Protein AF-A0A1G4SDW9-F1 (afdb_monomer_lite)

Structure (mmCIF, N/CA/C/O backbone):
data_AF-A0A1G4SDW9-F1
#
_entry.id   AF-A0A1G4SDW9-F1
#
loop_
_atom_site.group_PDB
_atom_site.id
_atom_site.type_symbol
_atom_site.label_atom_id
_atom_site.label_alt_id
_atom_site.label_comp_id
_atom_site.label_asym_id
_atom_site.label_entity_id
_atom_site.label_seq_id
_atom_site.pdbx_PDB_ins_code
_atom_site.Cartn_x
_atom_site.Cartn_y
_atom_site.Cartn_z
_atom_site.occupancy
_atom_site.B_iso_or_equiv
_atom_site.auth_seq_id
_atom_site.auth_comp_id
_atom_site.auth_asym_id
_atom_site.auth_atom_id
_atom_site.pdbx_PDB_model_num
ATOM 1 N N . MET A 1 1 ? 7.685 82.914 19.867 1.00 36.34 1 MET A N 1
ATOM 2 C CA . MET A 1 1 ? 8.540 81.747 20.181 1.00 36.34 1 MET A CA 1
ATOM 3 C C . MET A 1 1 ? 8.057 80.614 19.288 1.00 36.34 1 MET A C 1
ATOM 5 O O . MET A 1 1 ? 6.892 80.289 19.392 1.00 36.34 1 MET A O 1
ATOM 9 N N . GLY A 1 2 ? 8.759 80.032 18.330 1.00 37.53 2 GLY A N 1
ATOM 10 C CA . GLY A 1 2 ? 10.119 80.134 17.828 1.00 37.53 2 GLY A CA 1
ATOM 11 C C . GLY A 1 2 ? 10.381 78.818 17.074 1.00 37.53 2 GLY A C 1
ATOM 12 O O . GLY A 1 2 ? 10.067 77.776 17.633 1.00 37.53 2 GLY A O 1
ATOM 13 N N . TRP A 1 3 ? 10.978 78.906 15.874 1.00 31.97 3 TRP A N 1
ATOM 14 C CA . TRP A 1 3 ? 11.701 77.831 15.157 1.00 31.97 3 TRP A CA 1
ATOM 15 C C . TRP A 1 3 ? 10.857 76.663 14.589 1.00 31.97 3 TRP A C 1
ATOM 17 O O . TRP A 1 3 ? 9.922 76.206 15.218 1.00 31.97 3 TRP A O 1
ATOM 27 N N . ASN A 1 4 ? 11.132 76.045 13.437 1.00 36.03 4 ASN A N 1
ATOM 28 C CA . ASN A 1 4 ? 11.920 76.344 12.240 1.00 36.03 4 ASN A CA 1
ATOM 29 C C . ASN A 1 4 ? 11.545 75.274 11.175 1.00 36.03 4 ASN A C 1
ATOM 31 O O . ASN A 1 4 ? 10.898 74.277 11.479 1.00 36.03 4 ASN A O 1
ATOM 35 N N . ARG A 1 5 ? 11.984 75.526 9.940 1.00 38.47 5 ARG A N 1
ATOM 36 C CA . ARG A 1 5 ? 11.923 74.760 8.673 1.00 38.47 5 ARG A CA 1
ATOM 37 C C . ARG A 1 5 ? 12.202 73.244 8.818 1.00 38.47 5 ARG A C 1
ATOM 39 O O . ARG A 1 5 ? 12.926 72.842 9.720 1.00 38.47 5 ARG A O 1
ATOM 46 N N . SER A 1 6 ? 11.750 72.353 7.924 1.00 43.22 6 SER A N 1
ATOM 47 C CA . SER A 1 6 ? 12.400 72.004 6.629 1.00 43.22 6 SER A CA 1
ATOM 48 C C . SER A 1 6 ? 11.577 70.886 5.950 1.00 43.22 6 SER A C 1
ATOM 50 O O . SER A 1 6 ? 11.116 69.995 6.649 1.00 43.22 6 SER A O 1
ATOM 52 N N . GLY A 1 7 ? 11.227 70.964 4.656 1.00 37.19 7 GLY A N 1
ATOM 53 C CA . GLY A 1 7 ? 11.950 70.292 3.554 1.00 37.19 7 GLY A CA 1
ATOM 54 C C . GLY A 1 7 ? 11.682 68.775 3.554 1.00 37.19 7 GLY A C 1
ATOM 55 O O . GLY A 1 7 ? 12.111 68.098 4.471 1.00 37.19 7 GLY A O 1
ATOM 56 N N . ILE A 1 8 ? 10.964 68.161 2.607 1.00 40.53 8 ILE A N 1
ATOM 57 C CA . ILE A 1 8 ? 11.400 67.843 1.235 1.00 40.53 8 ILE A CA 1
ATOM 58 C C . ILE A 1 8 ? 10.163 67.362 0.429 1.00 40.53 8 ILE A C 1
ATOM 60 O O . ILE A 1 8 ? 9.422 66.490 0.872 1.00 40.53 8 ILE A O 1
ATOM 64 N N . ARG A 1 9 ? 9.959 67.904 -0.777 1.00 41.62 9 ARG A N 1
ATOM 65 C CA . ARG A 1 9 ? 9.376 67.203 -1.951 1.00 41.62 9 ARG A CA 1
ATOM 66 C C . ARG A 1 9 ? 10.582 66.846 -2.852 1.00 41.62 9 ARG A C 1
ATOM 68 O O . ARG A 1 9 ? 11.530 67.631 -2.767 1.00 41.62 9 ARG A O 1
ATOM 75 N N . PRO A 1 10 ? 10.606 65.815 -3.740 1.00 43.59 10 PRO A N 1
ATOM 76 C CA . PRO A 1 10 ? 9.531 65.521 -4.702 1.00 43.59 10 PRO A CA 1
ATOM 77 C C . PRO A 1 10 ? 9.464 64.076 -5.293 1.00 43.59 10 PRO A C 1
ATOM 79 O O . PRO A 1 10 ? 10.210 63.173 -4.933 1.00 43.59 10 PRO A O 1
ATOM 82 N N . THR A 1 11 ? 8.585 63.938 -6.298 1.00 39.12 11 THR A N 1
ATOM 83 C CA . THR A 1 11 ? 8.627 63.027 -7.468 1.00 39.12 11 THR A CA 1
ATOM 84 C C . THR A 1 11 ? 8.416 61.523 -7.276 1.00 39.12 11 THR A C 1
ATOM 86 O O . THR A 1 11 ? 9.329 60.779 -6.945 1.00 39.12 11 THR A O 1
ATOM 89 N N . CYS A 1 12 ? 7.244 61.047 -7.704 1.00 33.44 12 CYS A N 1
ATOM 90 C CA . CYS A 1 12 ? 7.133 59.763 -8.395 1.00 33.44 12 CYS A CA 1
ATOM 91 C C . CYS A 1 12 ? 6.654 60.048 -9.820 1.00 33.44 12 CYS A C 1
ATOM 93 O O . CYS A 1 12 ? 5.586 60.625 -10.028 1.00 33.44 12 CYS A O 1
ATOM 95 N N . LEU A 1 13 ? 7.524 59.719 -10.773 1.00 39.47 13 LEU A N 1
ATOM 96 C CA . LEU A 1 13 ? 7.279 59.790 -12.202 1.00 39.47 13 LEU A CA 1
ATOM 97 C C . LEU A 1 13 ? 6.0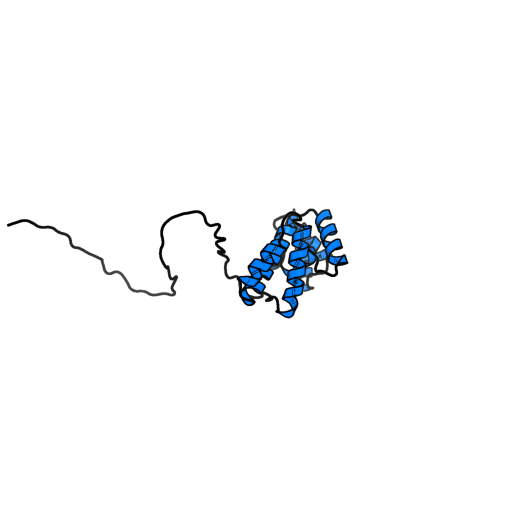76 58.929 -12.597 1.00 39.47 13 LEU A C 1
ATOM 99 O O . LEU A 1 13 ? 5.906 57.807 -12.121 1.00 39.47 13 LEU A O 1
ATOM 103 N N . ALA A 1 14 ? 5.309 59.443 -13.552 1.00 39.25 14 ALA A N 1
ATOM 104 C CA . ALA A 1 14 ? 4.452 58.641 -14.402 1.00 39.25 14 ALA A CA 1
ATOM 105 C C . ALA A 1 14 ? 5.316 57.754 -15.313 1.00 39.25 14 ALA A C 1
ATOM 107 O O . ALA A 1 14 ? 6.191 58.262 -16.011 1.00 39.25 14 ALA A O 1
ATOM 108 N N . ALA A 1 15 ? 5.028 56.453 -15.357 1.00 36.19 15 ALA A N 1
ATOM 109 C CA . ALA A 1 15 ? 5.389 55.614 -16.492 1.00 36.19 15 ALA A CA 1
ATOM 110 C C . ALA A 1 15 ? 4.396 54.454 -16.661 1.00 36.19 15 ALA A C 1
ATOM 112 O O . ALA A 1 15 ? 4.309 53.545 -15.842 1.00 36.19 15 ALA A O 1
ATOM 113 N N . SER A 1 16 ? 3.678 54.545 -17.781 1.00 39.44 16 SER A N 1
ATOM 114 C CA . SER A 1 16 ? 3.197 53.465 -18.650 1.00 39.44 16 SER A CA 1
ATOM 115 C C . SER A 1 16 ? 2.283 52.371 -18.087 1.00 39.44 16 SER A C 1
ATOM 117 O O . SER A 1 16 ? 2.687 51.393 -17.468 1.00 39.44 16 SER A O 1
ATOM 119 N N . VAL A 1 17 ? 1.031 52.513 -18.512 1.00 39.25 17 VAL A N 1
ATOM 120 C CA . VAL A 1 17 ? 0.009 51.490 -18.716 1.00 39.25 17 VAL A CA 1
ATOM 121 C C . VAL A 1 17 ? 0.511 50.390 -19.661 1.00 39.25 17 VAL A C 1
ATOM 123 O O . VAL A 1 17 ? 0.849 50.671 -20.807 1.00 39.25 17 VAL A O 1
ATOM 126 N N . THR A 1 18 ? 0.456 49.127 -19.233 1.00 41.88 18 THR A N 1
ATOM 127 C CA . THR A 1 18 ? -0.228 48.055 -19.988 1.00 41.88 18 THR A CA 1
ATOM 128 C C . THR A 1 18 ? -0.478 46.827 -19.097 1.00 41.88 18 THR A C 1
ATOM 130 O O . THR A 1 18 ? 0.319 46.540 -18.204 1.00 41.88 18 THR A O 1
ATOM 133 N N . PRO A 1 19 ? -1.613 46.125 -19.276 1.00 53.25 19 PRO A N 1
ATOM 134 C CA . PRO A 1 19 ? -2.113 45.133 -18.332 1.00 53.25 19 PRO A CA 1
ATOM 135 C C . PRO A 1 19 ? -1.739 43.715 -18.771 1.00 53.25 19 PRO A C 1
ATOM 137 O O . PRO A 1 19 ? -1.695 43.457 -19.966 1.00 53.25 19 PRO A O 1
ATOM 140 N N . LEU A 1 20 ? -1.580 42.776 -17.831 1.00 35.00 20 LEU A N 1
ATOM 141 C CA . LEU A 1 20 ? -1.977 41.369 -18.005 1.00 35.00 20 LEU A CA 1
ATOM 142 C C . LEU A 1 20 ? -1.847 40.582 -16.685 1.00 35.00 20 LEU A C 1
ATOM 144 O O . LEU A 1 20 ? -0.776 40.181 -16.259 1.00 35.00 20 LEU A O 1
ATOM 148 N N . ARG A 1 21 ? -3.026 40.313 -16.112 1.00 34.44 21 ARG A N 1
ATOM 149 C CA . ARG A 1 21 ? -3.456 39.063 -15.457 1.00 34.44 21 ARG A CA 1
ATOM 150 C C . ARG A 1 21 ? -2.774 38.567 -14.161 1.00 34.44 21 ARG A C 1
ATOM 152 O O . ARG A 1 21 ? -1.734 37.931 -14.167 1.00 34.44 21 ARG A O 1
ATOM 159 N N . ARG A 1 22 ? -3.633 38.606 -13.128 1.00 39.50 22 ARG A N 1
ATOM 160 C CA . ARG A 1 22 ? -3.925 37.574 -12.103 1.00 39.50 22 ARG A CA 1
ATOM 161 C C . ARG A 1 22 ? -2.931 37.407 -10.945 1.00 39.50 22 ARG A C 1
ATOM 163 O O . ARG A 1 22 ? -2.132 36.488 -10.898 1.00 39.50 22 ARG A O 1
ATOM 170 N N . HIS A 1 23 ? -3.144 38.285 -9.965 1.00 35.34 23 HIS A N 1
ATOM 171 C CA . HIS A 1 23 ? -3.347 37.990 -8.538 1.00 35.34 23 HIS A CA 1
ATOM 172 C C . HIS A 1 23 ? -2.601 36.766 -7.977 1.00 35.34 23 HIS A C 1
ATOM 174 O O . HIS A 1 23 ? -3.156 35.672 -7.895 1.00 35.34 23 HIS A O 1
ATOM 180 N N . CYS A 1 24 ? -1.391 37.002 -7.475 1.00 30.92 24 CYS A N 1
ATOM 181 C CA . CYS A 1 24 ? -0.876 36.274 -6.322 1.00 30.92 24 CYS A CA 1
ATOM 182 C C . CYS A 1 24 ? -1.124 37.186 -5.114 1.00 30.92 24 CYS A C 1
ATOM 184 O O . CYS A 1 24 ? -0.477 38.222 -4.978 1.00 30.92 24 CYS A O 1
ATOM 186 N N . VAL A 1 25 ? -2.156 36.880 -4.325 1.00 42.56 25 VAL A N 1
ATOM 187 C CA . VAL A 1 25 ? -2.470 37.634 -3.107 1.00 42.56 25 VAL A CA 1
ATOM 188 C C . VAL A 1 25 ? -1.516 37.178 -2.015 1.00 42.56 25 VAL A C 1
ATOM 190 O O . VAL A 1 25 ? -1.589 36.055 -1.523 1.00 42.56 25 VAL A O 1
ATOM 193 N N . THR A 1 26 ? -0.618 38.084 -1.665 1.00 44.25 26 THR A N 1
ATOM 194 C CA . THR A 1 26 ? 0.170 38.093 -0.441 1.00 44.25 26 THR A CA 1
ATOM 195 C C . THR A 1 26 ? -0.732 38.533 0.722 1.00 44.25 26 THR A C 1
ATOM 197 O O . THR A 1 26 ? -1.314 39.613 0.669 1.00 44.25 26 THR A O 1
ATOM 200 N N . CYS A 1 27 ? -0.810 37.735 1.786 1.00 36.62 27 CYS A N 1
ATOM 201 C CA . CYS A 1 27 ? -1.134 38.182 3.148 1.00 36.62 27 CYS A CA 1
ATOM 202 C C . CYS A 1 27 ? 0.061 37.736 4.013 1.00 36.62 27 CYS A C 1
ATOM 204 O O . CYS A 1 27 ? 0.443 36.571 3.942 1.00 36.62 27 CYS A O 1
ATOM 206 N N . CYS A 1 28 ? 0.864 38.660 4.561 1.00 35.59 28 CYS A N 1
ATOM 207 C CA . CYS A 1 28 ? 0.720 39.288 5.894 1.00 35.59 28 CYS A CA 1
ATOM 208 C C . CYS A 1 28 ? 0.581 38.249 7.017 1.00 35.59 28 CYS A C 1
ATOM 210 O O . CYS A 1 28 ? -0.252 37.364 6.894 1.00 35.59 28 CYS A O 1
ATOM 212 N N . LEU A 1 29 ? 1.212 38.295 8.187 1.00 39.97 29 LEU A N 1
ATOM 213 C CA . LEU A 1 29 ? 2.209 39.097 8.920 1.00 39.97 29 LEU A CA 1
ATOM 214 C C . LEU A 1 29 ? 2.263 38.360 10.287 1.00 39.97 29 LEU A C 1
ATOM 216 O O . LEU A 1 29 ? 1.218 37.859 10.707 1.00 39.97 29 LEU A O 1
ATOM 220 N N . GLY A 1 30 ? 3.384 38.316 11.017 1.00 31.09 30 GLY A N 1
ATOM 221 C CA . GLY A 1 30 ? 3.313 37.944 12.444 1.00 31.09 30 GLY A CA 1
ATOM 222 C C . GLY A 1 30 ? 4.559 37.330 13.075 1.00 31.09 30 GLY A C 1
ATOM 223 O O . GLY A 1 30 ? 4.905 36.191 12.795 1.00 31.09 30 GLY A O 1
ATOM 224 N N . ASP A 1 31 ? 5.164 38.113 13.956 1.00 38.53 31 ASP A N 1
ATOM 225 C CA . ASP A 1 31 ? 6.353 37.911 14.786 1.00 38.53 31 ASP A CA 1
ATOM 226 C C . ASP A 1 31 ? 6.313 36.759 15.828 1.00 38.53 31 ASP A C 1
ATOM 228 O O . ASP A 1 31 ? 5.298 36.523 16.473 1.00 38.53 31 ASP A O 1
ATOM 232 N N . GLN A 1 32 ? 7.496 36.154 16.021 1.00 37.88 32 GLN A N 1
ATOM 233 C CA . GLN A 1 32 ? 8.190 35.718 17.259 1.00 37.88 32 GLN A CA 1
ATOM 234 C C . GLN A 1 32 ? 7.582 34.744 18.319 1.00 37.88 32 GLN A C 1
ATOM 236 O O . GLN A 1 32 ? 6.759 35.116 19.147 1.00 37.88 32 GLN A O 1
ATOM 241 N N . SER A 1 33 ? 8.274 33.584 18.425 1.00 35.72 33 SER A N 1
ATOM 242 C CA . SER A 1 33 ? 8.584 32.724 19.608 1.00 35.72 33 SER A CA 1
ATOM 243 C C . SER A 1 33 ? 7.536 31.739 20.188 1.00 35.72 33 SER A C 1
ATOM 245 O O . SER A 1 33 ? 6.341 31.986 20.110 1.00 35.72 33 SER A O 1
ATOM 247 N N . PRO A 1 34 ? 7.960 30.648 20.880 1.00 52.31 34 PRO A N 1
ATOM 248 C CA . PRO A 1 34 ? 8.892 29.609 20.423 1.00 52.31 34 PRO A CA 1
ATOM 249 C C . PRO A 1 34 ? 8.349 28.168 20.660 1.00 52.31 34 PRO A C 1
ATOM 251 O O . PRO A 1 34 ? 7.510 27.924 21.517 1.00 52.31 34 PRO A O 1
ATOM 254 N N . VAL A 1 35 ? 8.886 27.197 19.913 1.00 46.28 35 VAL A N 1
ATOM 255 C CA . VAL A 1 35 ? 8.726 25.733 20.085 1.00 46.28 35 VAL A CA 1
ATOM 256 C C . VAL A 1 35 ? 7.282 25.208 20.105 1.00 46.28 35 VAL A C 1
ATOM 258 O O . VAL A 1 35 ? 6.730 24.828 21.132 1.00 46.28 35 VAL A O 1
ATOM 261 N N . ASN A 1 36 ? 6.695 25.070 18.922 1.00 34.47 36 ASN A N 1
ATOM 262 C CA . ASN A 1 36 ? 5.631 24.100 18.713 1.00 34.47 36 ASN A CA 1
ATOM 263 C C . ASN A 1 36 ? 5.987 23.329 17.444 1.00 34.47 36 ASN A C 1
ATOM 265 O O . ASN A 1 36 ? 6.331 23.948 16.437 1.00 34.47 36 ASN A O 1
ATOM 269 N N . LEU A 1 37 ? 5.982 21.997 17.512 1.00 38.38 37 LEU A N 1
ATOM 270 C CA . LEU A 1 37 ? 6.193 21.099 16.374 1.00 38.38 37 LEU A CA 1
ATOM 271 C C . LEU A 1 37 ? 4.992 21.227 15.425 1.00 38.38 37 LEU A C 1
ATOM 273 O O . LEU A 1 37 ? 4.154 20.338 15.309 1.00 38.38 37 LEU A O 1
ATOM 277 N N . SER A 1 38 ? 4.877 22.376 14.762 1.00 33.28 38 SER A N 1
ATOM 278 C CA . SER A 1 38 ? 3.934 22.585 13.684 1.00 33.28 38 SER A CA 1
ATOM 279 C C . SER A 1 38 ? 4.465 21.832 12.472 1.00 33.28 38 SER A C 1
ATOM 281 O O . SER A 1 38 ? 5.378 22.263 11.767 1.00 33.28 38 SER A O 1
ATOM 283 N N . TYR A 1 39 ? 3.876 20.663 12.230 1.00 36.66 39 TYR A N 1
ATOM 284 C CA . TYR A 1 39 ? 3.868 20.023 10.921 1.00 36.66 39 TYR A CA 1
ATOM 285 C C . TYR A 1 39 ? 3.251 21.016 9.921 1.00 36.66 39 TYR A C 1
ATOM 287 O O . TYR A 1 39 ? 2.045 21.042 9.678 1.00 36.66 39 TYR A O 1
ATOM 295 N N . HIS A 1 40 ? 4.073 21.913 9.374 1.00 33.19 40 HIS A N 1
ATOM 296 C CA . HIS A 1 40 ? 3.680 22.793 8.285 1.00 33.19 40 HIS A CA 1
ATOM 297 C C . HIS A 1 40 ? 3.594 21.959 7.006 1.00 33.19 40 HIS A C 1
ATOM 299 O O . HIS A 1 40 ? 4.526 21.865 6.209 1.00 33.19 40 HIS A O 1
ATOM 305 N N . SER A 1 41 ? 2.424 21.356 6.825 1.00 36.28 41 SER A N 1
ATOM 306 C CA . SER A 1 41 ? 1.962 20.660 5.631 1.00 36.28 41 SER A CA 1
ATOM 307 C C . SER A 1 41 ? 1.834 21.626 4.452 1.00 36.28 41 SER A C 1
ATOM 309 O O . SER A 1 41 ? 0.744 22.024 4.048 1.00 36.28 41 SER A O 1
ATOM 311 N N . ARG A 1 42 ? 2.969 22.025 3.879 1.00 36.94 42 ARG A N 1
ATOM 312 C CA . ARG A 1 42 ? 3.048 22.764 2.618 1.00 36.94 42 ARG A CA 1
ATOM 313 C 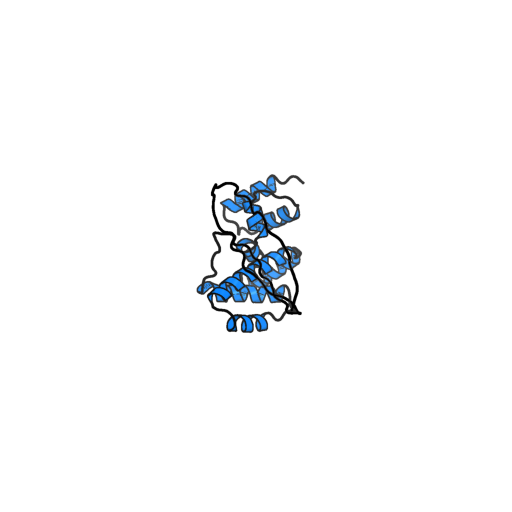C . ARG A 1 42 ? 2.980 21.753 1.465 1.00 36.94 42 ARG A C 1
ATOM 315 O O . ARG A 1 42 ? 3.982 21.489 0.810 1.00 36.94 42 ARG A O 1
ATOM 322 N N . TRP A 1 43 ? 1.812 21.147 1.235 1.00 46.09 43 TRP A N 1
ATOM 323 C CA . TRP A 1 43 ? 1.649 20.110 0.207 1.00 46.09 43 TRP A CA 1
ATOM 324 C C . TRP A 1 43 ? 0.783 20.582 -0.959 1.00 46.09 43 TRP A C 1
ATOM 326 O O . TRP A 1 43 ? -0.415 20.825 -0.850 1.00 46.09 43 TRP A O 1
ATOM 336 N N . ASN A 1 44 ? 1.466 20.720 -2.093 1.00 36.94 44 ASN A N 1
ATOM 337 C CA . ASN A 1 44 ? 0.959 21.165 -3.379 1.00 36.94 44 ASN A CA 1
ATOM 338 C C . ASN A 1 44 ? -0.257 20.368 -3.871 1.00 36.94 44 ASN A C 1
ATOM 340 O O . ASN A 1 44 ? -0.245 19.137 -3.933 1.00 36.94 44 ASN A O 1
ATOM 344 N N . CYS A 1 45 ? -1.246 21.114 -4.361 1.00 33.00 45 CYS A N 1
ATOM 345 C CA . CYS A 1 45 ? -2.326 20.658 -5.224 1.00 33.00 45 CYS A CA 1
ATOM 346 C C . CYS A 1 45 ? -1.777 20.002 -6.505 1.00 33.00 45 CYS A C 1
ATOM 348 O O . CYS A 1 45 ? -1.483 20.687 -7.481 1.00 33.00 45 CYS A O 1
ATOM 350 N N . TRP A 1 46 ? -1.683 18.672 -6.533 1.00 37.72 46 TRP A N 1
ATOM 351 C CA . TRP A 1 46 ? -1.561 17.901 -7.774 1.00 37.72 46 TRP A CA 1
ATOM 352 C C . TRP A 1 46 ? -2.886 17.190 -8.055 1.00 37.72 46 TRP A C 1
ATOM 354 O O . TRP A 1 46 ? -3.358 16.370 -7.268 1.00 37.72 46 TRP A O 1
ATOM 364 N N . GLY A 1 47 ? -3.519 17.578 -9.161 1.00 34.47 47 GLY A N 1
ATOM 365 C CA . GLY A 1 47 ? -4.867 17.171 -9.535 1.00 34.47 47 GLY A CA 1
ATOM 366 C C . GLY A 1 47 ? -4.987 15.783 -10.177 1.00 34.47 47 GLY A C 1
ATOM 367 O O . GLY A 1 47 ? -4.116 15.347 -10.925 1.00 34.47 47 GLY A O 1
ATOM 368 N N . ARG A 1 48 ? -6.174 15.205 -9.930 1.00 40.12 48 ARG A N 1
ATOM 369 C CA . ARG A 1 48 ? -6.985 14.313 -10.790 1.00 40.12 48 ARG A CA 1
ATOM 370 C C . ARG A 1 48 ? -6.524 12.868 -10.994 1.00 40.12 48 ARG A C 1
ATOM 372 O O . ARG A 1 48 ? -6.203 12.445 -12.093 1.00 40.12 48 ARG A O 1
ATOM 379 N N . ASN A 1 49 ? -6.551 12.115 -9.901 1.00 38.34 49 ASN A N 1
ATOM 380 C CA . ASN A 1 49 ? -7.495 11.010 -9.650 1.00 38.34 49 ASN A CA 1
ATOM 381 C C . ASN A 1 49 ? -7.179 10.521 -8.229 1.00 38.34 49 ASN A C 1
ATOM 383 O O . ASN A 1 49 ? -6.600 9.458 -8.017 1.00 38.34 49 ASN A O 1
ATOM 387 N N . LYS A 1 50 ? -7.449 11.369 -7.224 1.00 49.78 50 LYS A N 1
ATOM 388 C CA . LYS A 1 50 ? -7.454 10.888 -5.842 1.00 49.78 50 LYS A CA 1
ATOM 389 C C . LYS A 1 50 ? -8.682 9.993 -5.765 1.00 49.78 50 LYS A C 1
ATOM 391 O O . LYS A 1 50 ? -9.787 10.524 -5.740 1.00 49.78 50 LYS A O 1
ATOM 396 N N . MET A 1 51 ? -8.504 8.670 -5.800 1.00 52.56 51 MET A N 1
ATOM 397 C CA . MET A 1 51 ? -9.552 7.783 -5.305 1.00 52.56 51 MET A CA 1
ATOM 398 C C . MET A 1 51 ? -9.791 8.236 -3.870 1.00 52.56 51 MET A C 1
ATOM 400 O O . MET A 1 51 ? -8.907 8.100 -3.022 1.00 52.56 51 MET A O 1
ATOM 404 N N . ALA A 1 52 ? -10.887 8.957 -3.658 1.00 66.31 52 ALA A N 1
ATOM 405 C CA . ALA A 1 52 ? -11.286 9.354 -2.330 1.00 66.31 52 ALA A CA 1
ATOM 406 C C . ALA A 1 52 ? -11.644 8.051 -1.633 1.00 66.31 52 ALA A C 1
ATOM 408 O O . ALA A 1 52 ? -12.510 7.335 -2.131 1.00 66.31 52 ALA A O 1
ATOM 409 N N . VAL A 1 53 ? -10.949 7.735 -0.538 1.00 77.25 53 VAL A N 1
ATOM 410 C CA . VAL A 1 53 ? -11.340 6.619 0.325 1.00 77.25 53 VAL A CA 1
ATOM 411 C C . VAL A 1 53 ? -12.832 6.770 0.575 1.00 77.25 53 VAL A C 1
ATOM 413 O O . VAL A 1 53 ? -13.274 7.835 1.017 1.00 77.25 53 VAL A O 1
ATOM 416 N N . THR A 1 54 ? -13.619 5.769 0.201 1.00 83.00 54 THR A N 1
ATOM 417 C CA . THR A 1 54 ? -15.059 5.828 0.436 1.00 83.00 54 THR A CA 1
ATOM 418 C C . THR A 1 54 ? -15.340 5.587 1.916 1.00 83.00 54 THR A C 1
ATOM 420 O O . THR A 1 54 ? -14.504 5.062 2.650 1.00 83.00 54 THR A O 1
ATOM 423 N N . ALA A 1 55 ? -16.529 5.968 2.387 1.00 79.62 55 ALA A N 1
ATOM 424 C CA . ALA A 1 55 ? -16.929 5.637 3.755 1.00 79.62 55 ALA A CA 1
ATOM 425 C C . ALA A 1 55 ? -16.940 4.114 3.991 1.00 79.62 55 ALA A C 1
ATOM 427 O O . ALA A 1 55 ? -16.585 3.673 5.075 1.00 79.62 55 ALA A O 1
ATOM 428 N N . ALA A 1 56 ? -17.278 3.326 2.963 1.00 83.62 56 ALA A N 1
ATOM 429 C CA . ALA A 1 56 ? -17.308 1.867 3.029 1.00 83.62 56 ALA A CA 1
ATOM 430 C C . ALA A 1 56 ? -15.908 1.237 3.140 1.00 83.62 56 ALA A C 1
ATOM 432 O O . ALA A 1 56 ? -15.745 0.199 3.772 1.00 83.62 56 ALA A O 1
ATOM 433 N N . GLU A 1 57 ? -14.891 1.860 2.543 1.00 87.75 57 GLU A N 1
ATOM 434 C CA . GLU A 1 57 ? -13.512 1.358 2.571 1.00 87.75 57 GLU A CA 1
ATOM 435 C C . GLU A 1 57 ? -12.718 1.852 3.783 1.00 87.75 57 GLU A C 1
ATOM 437 O O . GLU A 1 57 ? -11.662 1.297 4.080 1.00 87.75 57 GLU A O 1
ATOM 442 N N . PHE A 1 58 ? -13.194 2.899 4.465 1.00 89.12 58 PHE A N 1
ATOM 443 C CA . PHE A 1 58 ? -12.444 3.579 5.519 1.00 89.12 58 PHE A CA 1
ATOM 444 C C . PHE A 1 58 ? -11.996 2.625 6.628 1.00 89.12 58 PHE A C 1
ATOM 446 O O . PHE A 1 58 ? -10.808 2.576 6.932 1.00 89.12 58 PHE A O 1
ATOM 453 N N . ASP A 1 59 ? -12.912 1.827 7.179 1.00 90.44 59 ASP A N 1
ATOM 454 C CA . ASP A 1 59 ? -12.598 0.919 8.288 1.00 90.44 59 ASP A CA 1
ATOM 455 C C . ASP A 1 59 ? -11.615 -0.179 7.873 1.00 90.44 59 ASP A C 1
ATOM 457 O O . ASP A 1 59 ? -10.720 -0.546 8.635 1.00 90.44 59 ASP A O 1
ATOM 461 N N . TYR A 1 60 ? -11.752 -0.693 6.648 1.00 92.75 60 TYR A N 1
ATOM 462 C CA . TYR A 1 60 ? -10.830 -1.686 6.103 1.00 92.75 60 TYR A CA 1
ATOM 463 C C . TYR A 1 60 ? -9.427 -1.098 5.933 1.00 92.75 60 TYR A C 1
ATOM 465 O O . TYR A 1 60 ? -8.442 -1.665 6.400 1.00 92.75 60 TYR A O 1
ATOM 473 N N . LEU A 1 61 ? -9.335 0.075 5.313 1.00 91.94 61 LEU A N 1
ATOM 474 C CA . LEU A 1 61 ? -8.068 0.753 5.074 1.00 91.94 61 LEU A CA 1
ATOM 475 C C . LEU A 1 61 ? -7.407 1.239 6.369 1.00 91.94 61 LEU A C 1
ATOM 477 O O . LEU A 1 61 ? -6.181 1.228 6.467 1.00 91.94 61 LEU A O 1
ATOM 481 N N . LEU A 1 62 ? -8.194 1.607 7.381 1.00 92.56 62 LEU A N 1
ATOM 482 C CA . LEU A 1 62 ? -7.689 1.936 8.709 1.00 92.56 62 LEU A CA 1
ATOM 483 C C . LEU A 1 62 ? -7.073 0.709 9.391 1.00 92.56 62 LEU A C 1
ATOM 485 O O . LEU A 1 62 ? -5.988 0.819 9.957 1.00 92.56 62 LEU A O 1
ATOM 489 N N . LYS A 1 63 ? -7.711 -0.467 9.286 1.00 92.94 63 LYS A N 1
ATOM 490 C CA . LYS A 1 63 ? -7.135 -1.735 9.770 1.00 92.94 63 LYS A CA 1
ATOM 491 C C . LYS A 1 63 ? -5.821 -2.069 9.066 1.00 92.94 63 LYS A C 1
ATOM 493 O O . LYS A 1 63 ? -4.867 -2.449 9.734 1.00 92.94 63 LYS A O 1
ATOM 498 N N . VAL A 1 64 ? -5.755 -1.886 7.745 1.00 93.38 64 VAL A N 1
ATOM 499 C CA . VAL A 1 64 ? -4.518 -2.085 6.968 1.00 93.38 64 VAL A CA 1
ATOM 500 C C . VAL A 1 64 ? -3.408 -1.154 7.460 1.00 93.38 64 VAL A C 1
ATOM 502 O O . VAL A 1 64 ? -2.299 -1.617 7.709 1.00 93.38 64 VAL A O 1
ATOM 505 N N . LEU A 1 65 ? -3.703 0.140 7.637 1.00 92.56 65 LEU A N 1
ATOM 506 C CA . LEU A 1 65 ? -2.733 1.123 8.131 1.00 92.56 65 LEU A CA 1
ATOM 507 C C . LEU A 1 65 ? -2.202 0.746 9.519 1.00 92.56 65 LEU A C 1
ATOM 509 O O . LEU A 1 65 ? -0.990 0.709 9.720 1.00 92.56 65 LEU A O 1
ATOM 513 N N . LEU A 1 66 ? -3.109 0.434 10.448 1.00 91.94 66 LEU A N 1
ATOM 514 C CA . LEU A 1 66 ? -2.773 -0.011 11.798 1.00 91.94 66 LEU A CA 1
ATOM 515 C C . LEU A 1 66 ? -1.848 -1.225 11.753 1.00 91.94 66 LEU A C 1
ATOM 517 O O . LEU A 1 66 ? -0.737 -1.181 12.277 1.00 91.94 66 LEU A O 1
ATOM 521 N N . ARG A 1 67 ? -2.265 -2.275 11.045 1.00 93.62 67 ARG A N 1
ATOM 522 C CA . ARG A 1 67 ? -1.528 -3.533 11.028 1.00 93.62 67 ARG A CA 1
ATOM 523 C C . ARG A 1 67 ? -0.148 -3.400 10.394 1.00 93.62 67 ARG A C 1
ATOM 525 O O . ARG A 1 67 ? 0.831 -3.892 10.946 1.00 93.62 67 ARG A O 1
ATOM 532 N N . LEU A 1 68 ? -0.041 -2.689 9.272 1.00 92.50 68 LEU A N 1
ATOM 533 C CA . LEU A 1 68 ? 1.256 -2.434 8.644 1.00 92.50 68 LEU A CA 1
ATOM 534 C C . LEU A 1 68 ? 2.169 -1.612 9.546 1.00 92.50 68 LEU A C 1
ATOM 536 O O . LEU A 1 68 ? 3.357 -1.905 9.628 1.00 92.50 68 LEU A O 1
ATOM 540 N N . SER A 1 69 ? 1.632 -0.612 10.244 1.00 91.06 69 SER A N 1
ATOM 541 C CA . SER A 1 69 ? 2.442 0.196 11.152 1.00 91.06 69 SER A CA 1
ATOM 542 C C . SER A 1 69 ? 2.981 -0.612 12.335 1.00 91.06 69 SER A C 1
ATOM 544 O O . SER A 1 69 ? 4.139 -0.422 12.690 1.00 91.06 69 SER A O 1
ATOM 546 N N . GLU A 1 70 ? 2.212 -1.567 12.871 1.00 91.69 70 GLU A N 1
ATOM 547 C CA . GLU A 1 70 ? 2.676 -2.489 13.916 1.00 91.69 70 GLU A CA 1
ATOM 548 C C . GLU A 1 70 ? 3.805 -3.393 13.408 1.00 91.69 70 GLU A C 1
ATOM 550 O O . GLU A 1 70 ? 4.807 -3.587 14.093 1.00 91.69 70 GLU A O 1
ATOM 555 N N . LEU A 1 71 ? 3.661 -3.936 12.194 1.00 91.81 71 LEU A N 1
ATOM 556 C CA . LEU A 1 71 ? 4.660 -4.826 11.597 1.00 91.81 71 LEU A CA 1
ATOM 557 C C . LEU A 1 71 ? 5.947 -4.084 11.213 1.00 91.81 71 LEU A C 1
ATOM 559 O O . LEU A 1 71 ? 7.039 -4.636 11.331 1.00 91.81 71 LEU A O 1
ATOM 563 N N . MET A 1 72 ? 5.828 -2.840 10.746 1.00 89.62 72 MET A N 1
ATOM 564 C CA . MET A 1 72 ? 6.967 -2.025 10.318 1.00 89.62 72 MET A CA 1
ATOM 565 C C . MET A 1 72 ? 7.656 -1.323 11.494 1.00 89.62 72 MET A C 1
ATOM 567 O O . MET A 1 72 ? 8.874 -1.174 11.478 1.00 89.62 72 MET A O 1
ATOM 571 N N . ASN A 1 73 ? 6.891 -0.898 12.503 1.00 88.06 73 ASN A N 1
ATOM 572 C CA . ASN A 1 73 ? 7.353 -0.114 13.647 1.00 88.06 73 ASN A CA 1
ATOM 573 C C . ASN A 1 73 ? 6.705 -0.622 14.953 1.00 88.06 73 ASN A C 1
ATOM 575 O O . ASN A 1 73 ? 5.877 0.072 15.544 1.00 88.06 73 ASN A O 1
ATOM 579 N N . PRO A 1 74 ? 7.113 -1.792 15.474 1.00 84.75 74 PRO A N 1
ATOM 580 C CA . PRO A 1 74 ? 6.460 -2.429 16.626 1.00 84.75 74 PRO A CA 1
ATOM 581 C C . PRO A 1 74 ? 6.568 -1.636 17.939 1.00 84.75 74 PRO A C 1
ATOM 583 O O . PRO A 1 74 ? 5.887 -1.947 18.910 1.00 84.75 74 PRO A O 1
ATOM 586 N N . GLN A 1 75 ? 7.436 -0.624 17.994 1.00 83.94 75 GLN A N 1
ATOM 587 C CA . GLN A 1 75 ? 7.619 0.243 19.162 1.00 83.94 75 GLN A CA 1
ATOM 588 C C . GLN A 1 75 ? 6.644 1.432 19.193 1.00 83.94 75 GLN A C 1
ATOM 590 O O . GLN A 1 75 ? 6.622 2.169 20.176 1.00 83.94 75 GLN A O 1
ATOM 595 N N . TYR A 1 76 ? 5.871 1.650 18.125 1.00 79.94 76 TYR A N 1
ATOM 596 C CA . TYR A 1 76 ? 4.983 2.799 17.986 1.00 79.94 76 TYR A CA 1
ATOM 597 C C . TYR A 1 76 ? 3.522 2.397 18.230 1.00 79.94 76 TYR A C 1
ATOM 599 O O . TYR A 1 76 ? 2.938 1.644 17.453 1.00 79.94 76 TYR A O 1
ATOM 607 N N . ASP A 1 77 ? 2.921 2.918 19.306 1.00 80.38 77 ASP A N 1
ATOM 608 C CA . ASP A 1 77 ? 1.496 2.719 19.604 1.00 80.38 77 ASP A CA 1
ATOM 609 C C . ASP A 1 77 ? 0.627 3.666 18.768 1.00 80.38 77 ASP A C 1
ATOM 611 O O . ASP A 1 77 ? 0.172 4.723 19.209 1.00 80.38 77 ASP A O 1
ATOM 615 N N . ILE A 1 78 ? 0.383 3.261 17.527 1.00 81.06 78 ILE A N 1
ATOM 616 C CA . ILE A 1 78 ? -0.451 4.011 16.590 1.00 81.06 78 ILE A CA 1
ATOM 617 C C . ILE A 1 78 ? -1.937 4.052 17.003 1.00 81.06 78 ILE A C 1
ATOM 619 O O . ILE A 1 78 ? -2.695 4.920 16.558 1.00 81.06 78 ILE A O 1
ATOM 623 N N . ALA A 1 79 ? -2.389 3.118 17.850 1.00 81.56 79 ALA A N 1
ATOM 624 C CA . ALA A 1 79 ? -3.800 2.978 18.192 1.00 81.56 79 ALA A CA 1
ATOM 625 C C . ALA A 1 79 ? -4.267 4.118 19.106 1.00 81.56 79 ALA A C 1
ATOM 627 O O . ALA A 1 79 ? -5.393 4.612 18.962 1.00 81.56 79 ALA A O 1
ATOM 628 N N . ALA A 1 80 ? -3.400 4.563 20.019 1.00 81.50 80 ALA A N 1
ATOM 629 C CA . ALA A 1 80 ? -3.640 5.742 20.843 1.00 81.50 80 ALA A CA 1
ATOM 630 C C . ALA A 1 80 ? -3.781 7.014 19.983 1.00 81.50 80 ALA A C 1
ATOM 632 O O . ALA A 1 80 ? -4.744 7.775 20.146 1.00 81.50 80 ALA A O 1
ATOM 633 N N . ASP A 1 81 ? -2.885 7.195 19.012 1.00 83.31 81 ASP A N 1
ATOM 634 C CA . ASP A 1 81 ? -2.867 8.366 18.132 1.00 83.31 81 ASP A CA 1
ATOM 635 C C . ASP A 1 81 ? -4.096 8.423 17.214 1.00 83.31 81 ASP A C 1
ATOM 637 O O . ASP A 1 81 ? -4.684 9.492 17.026 1.00 83.31 81 ASP A O 1
ATOM 641 N N . ILE A 1 82 ? -4.573 7.277 16.716 1.00 85.94 82 ILE A N 1
ATOM 642 C CA . ILE A 1 82 ? -5.785 7.218 15.884 1.00 85.94 82 ILE A CA 1
ATOM 643 C C . ILE A 1 82 ? -7.040 7.611 16.658 1.00 85.94 82 ILE A C 1
ATOM 645 O O . ILE A 1 82 ? -7.880 8.326 16.110 1.00 85.94 82 ILE A O 1
ATOM 649 N N . LYS A 1 83 ? -7.182 7.203 17.926 1.00 86.88 83 LYS A N 1
ATOM 650 C CA . LYS A 1 83 ? -8.334 7.619 18.747 1.00 86.88 83 LYS A CA 1
ATOM 651 C C . LYS A 1 83 ? -8.365 9.134 18.927 1.00 86.88 83 LYS A C 1
ATOM 653 O O . LYS A 1 83 ? -9.415 9.757 18.776 1.00 86.88 83 LYS A O 1
ATOM 658 N N . SER A 1 84 ? -7.204 9.723 19.210 1.00 87.06 84 SER A N 1
ATOM 659 C CA . SER A 1 84 ? -7.048 11.174 19.328 1.00 87.06 84 SER A CA 1
ATOM 660 C C . SER A 1 84 ? -7.387 11.883 18.011 1.00 87.06 84 SER A C 1
ATOM 662 O O . SER A 1 84 ? -8.168 12.834 17.985 1.00 87.06 84 SER A O 1
ATOM 664 N N . TRP A 1 85 ? -6.881 11.365 16.892 1.00 87.06 85 TRP A N 1
ATOM 665 C CA . TRP A 1 85 ? -7.151 11.879 15.553 1.00 87.06 85 TRP A CA 1
ATOM 666 C C . TRP A 1 85 ? -8.639 11.792 15.164 1.00 87.06 85 TRP A C 1
ATOM 668 O O . TRP A 1 85 ? -9.211 12.761 14.665 1.00 87.06 85 TRP A O 1
ATOM 678 N N . GLN A 1 86 ? -9.319 10.682 15.455 1.00 88.44 86 GLN A N 1
ATOM 679 C CA . GLN A 1 86 ? -10.751 10.541 15.170 1.00 88.44 86 GLN A CA 1
ATOM 680 C C . GLN A 1 86 ? -11.615 11.544 15.948 1.00 88.44 86 GLN A C 1
ATOM 682 O O . GLN A 1 86 ? -12.631 12.004 15.429 1.00 88.44 86 GLN A O 1
ATOM 687 N N . ALA A 1 87 ? -11.212 11.915 17.166 1.00 90.25 87 ALA A N 1
ATOM 688 C CA . ALA A 1 87 ? -11.935 12.896 17.972 1.00 90.25 87 ALA A CA 1
ATOM 689 C C . ALA A 1 87 ? -11.733 14.345 17.490 1.00 90.25 87 ALA A C 1
ATOM 691 O O . ALA A 1 87 ? -12.624 15.177 17.648 1.00 90.25 87 ALA A O 1
ATOM 692 N N . GLN A 1 88 ? -10.568 14.657 16.913 1.00 91.88 88 GLN A N 1
ATOM 693 C CA . GLN A 1 88 ? -10.183 16.028 16.557 1.00 91.88 88 GLN A CA 1
ATOM 694 C C . GLN A 1 88 ? -10.568 16.439 15.131 1.00 91.88 88 GLN A C 1
ATOM 696 O O . GLN A 1 88 ? -10.746 17.626 14.858 1.00 91.88 88 GLN A O 1
ATOM 701 N N . PHE A 1 89 ? -10.684 15.483 14.207 1.00 90.50 89 PHE A N 1
ATOM 702 C CA . PHE A 1 89 ? -10.856 15.769 12.783 1.00 90.50 89 PHE A CA 1
ATOM 703 C C . PHE A 1 89 ? -12.233 15.359 12.264 1.00 90.50 89 PHE A C 1
ATOM 705 O O . PHE A 1 89 ? -12.801 14.350 12.671 1.00 90.50 89 PHE A O 1
ATOM 712 N N . THR A 1 90 ? -12.759 16.115 11.298 1.00 91.50 90 THR A N 1
ATOM 713 C CA . THR A 1 90 ? -14.012 15.761 10.611 1.00 91.50 90 THR A CA 1
ATOM 714 C C . THR A 1 90 ? -13.848 14.483 9.774 1.00 91.50 90 THR A C 1
ATOM 716 O O . THR A 1 90 ? -12.747 14.214 9.289 1.00 91.50 90 THR A O 1
ATOM 719 N N . PRO A 1 91 ? -14.925 13.732 9.467 1.00 88.19 91 PRO A N 1
ATOM 720 C CA . PRO A 1 91 ? -14.826 12.507 8.664 1.00 88.19 91 PRO A CA 1
ATOM 721 C C . PRO A 1 91 ? -14.154 12.700 7.296 1.00 88.19 91 PRO A C 1
ATOM 723 O O . PRO A 1 91 ? -13.479 11.808 6.788 1.00 88.19 91 PRO A O 1
ATOM 726 N N . SER A 1 92 ? -14.313 13.874 6.676 1.00 86.81 92 SER A N 1
ATOM 727 C CA . SER A 1 92 ? -13.632 14.177 5.412 1.00 86.81 92 SER A CA 1
ATOM 728 C C . SER A 1 92 ? -12.122 14.329 5.592 1.00 86.81 92 SER A C 1
ATOM 730 O O . SER A 1 92 ? -11.356 13.811 4.782 1.00 86.81 92 SER A O 1
ATOM 732 N N . GLN A 1 93 ? -11.697 15.019 6.652 1.00 88.62 93 GLN A N 1
ATOM 733 C CA . GLN A 1 93 ? -10.282 15.163 6.996 1.00 88.62 93 GLN A CA 1
ATOM 734 C C . GLN A 1 93 ? -9.680 13.821 7.410 1.00 88.62 93 GLN A C 1
ATOM 736 O O . GLN A 1 93 ? -8.552 13.527 7.029 1.00 88.62 93 GLN A O 1
ATOM 741 N N . GLN A 1 94 ? -10.447 12.977 8.104 1.00 90.56 94 GLN A N 1
ATOM 742 C CA . GLN A 1 94 ? -10.010 11.635 8.466 1.00 90.56 94 GLN A CA 1
ATOM 743 C C . GLN A 1 94 ? -9.725 10.781 7.222 1.00 90.56 94 GLN A C 1
ATOM 745 O O . GLN A 1 94 ? -8.660 10.190 7.079 1.00 90.56 94 GLN A O 1
ATOM 750 N N . ARG A 1 95 ? -10.634 10.761 6.243 1.00 88.81 95 ARG A N 1
ATOM 751 C CA . ARG A 1 95 ? -10.407 10.013 4.994 1.00 88.81 95 ARG A CA 1
ATOM 752 C C . ARG A 1 95 ? -9.190 10.519 4.222 1.00 88.81 95 ARG A C 1
ATOM 754 O O . ARG A 1 95 ? -8.438 9.716 3.672 1.00 88.81 95 ARG A O 1
ATOM 761 N N . GLN A 1 96 ? -8.978 11.835 4.203 1.00 87.31 96 GLN A N 1
ATOM 762 C CA . GLN A 1 96 ? -7.787 12.414 3.589 1.00 87.31 96 GLN A CA 1
ATOM 763 C C . GLN A 1 96 ? -6.509 12.013 4.340 1.00 87.31 96 GLN A C 1
ATOM 765 O O . GLN A 1 96 ? -5.555 11.576 3.702 1.00 87.31 96 GLN A O 1
ATOM 770 N N . GLY A 1 97 ? -6.498 12.124 5.670 1.00 88.44 97 GLY A N 1
ATOM 771 C CA . GLY A 1 97 ? -5.351 11.748 6.496 1.00 88.44 97 GLY A CA 1
ATOM 772 C C . GLY A 1 97 ? -5.010 10.264 6.372 1.00 88.44 97 GLY A C 1
ATOM 773 O O . GLY A 1 97 ? -3.845 9.922 6.216 1.00 88.44 97 GLY A O 1
ATOM 774 N N . LEU A 1 98 ? -6.020 9.388 6.321 1.00 90.31 98 LEU A N 1
ATOM 775 C CA . LEU A 1 98 ? -5.827 7.958 6.073 1.00 90.31 98 LEU A CA 1
ATOM 776 C C . LEU A 1 98 ? -5.168 7.708 4.713 1.00 90.31 98 LEU A C 1
ATOM 778 O O . LEU A 1 98 ? -4.215 6.942 4.612 1.00 90.31 98 LEU A O 1
ATOM 782 N N . GLN A 1 99 ? -5.641 8.378 3.661 1.00 88.25 99 GLN A N 1
ATOM 783 C CA . GLN A 1 99 ? -5.048 8.253 2.331 1.00 88.25 99 GLN A CA 1
ATOM 784 C C . GLN A 1 99 ? -3.583 8.710 2.299 1.00 88.25 99 GLN A C 1
ATOM 786 O O . GLN A 1 99 ? -2.771 8.113 1.588 1.00 88.25 99 GLN A O 1
ATOM 791 N N . GLU A 1 100 ? -3.257 9.776 3.027 1.00 87.12 100 GLU A N 1
ATOM 792 C CA . GLU A 1 100 ? -1.892 10.286 3.146 1.00 87.12 100 GLU A CA 1
ATOM 793 C C . GLU A 1 100 ? -1.010 9.309 3.933 1.00 87.12 100 GLU A C 1
ATOM 795 O O . GLU A 1 100 ? 0.023 8.901 3.406 1.00 87.12 100 GLU A O 1
ATOM 800 N N . GLY A 1 101 ? -1.470 8.821 5.089 1.00 89.25 101 GLY A N 1
ATOM 801 C CA . GLY A 1 101 ? -0.745 7.844 5.906 1.00 89.25 101 GLY A CA 1
ATOM 802 C C . GLY A 1 101 ? -0.482 6.518 5.189 1.00 89.25 101 GLY A C 1
ATOM 803 O O . GLY A 1 101 ? 0.620 5.982 5.265 1.00 89.25 101 GLY A O 1
ATOM 804 N N . LEU A 1 102 ? -1.446 6.016 4.410 1.00 90.00 102 LEU A N 1
ATOM 805 C CA . LEU A 1 102 ? -1.241 4.840 3.554 1.00 90.00 102 LEU A CA 1
ATOM 806 C C . LEU A 1 102 ? -0.189 5.092 2.468 1.00 90.00 102 LEU A C 1
ATOM 808 O O . LEU A 1 102 ? 0.595 4.205 2.140 1.00 90.00 102 LEU A O 1
ATOM 812 N N . GLY A 1 103 ? -0.166 6.301 1.903 1.00 87.38 103 GLY A N 1
ATOM 813 C CA . GLY A 1 103 ? 0.867 6.707 0.955 1.00 87.38 103 GLY A CA 1
ATOM 814 C C . GLY A 1 103 ? 2.249 6.754 1.600 1.00 87.38 103 GLY A C 1
ATOM 815 O O . GLY A 1 103 ? 3.209 6.271 1.009 1.00 87.38 103 GLY A O 1
ATOM 816 N N . ASP A 1 104 ? 2.347 7.288 2.813 1.00 88.69 104 ASP A N 1
ATOM 817 C CA . ASP A 1 104 ? 3.614 7.392 3.531 1.00 88.69 104 ASP A CA 1
ATOM 818 C C . ASP A 1 104 ? 4.136 6.012 3.960 1.00 88.69 104 ASP A C 1
ATOM 820 O O . ASP A 1 104 ? 5.322 5.736 3.780 1.00 88.69 104 ASP A O 1
ATOM 824 N N . LEU A 1 105 ? 3.264 5.106 4.422 1.00 89.19 105 LEU A N 1
ATOM 825 C CA . LEU A 1 105 ? 3.624 3.707 4.701 1.00 89.19 105 LEU A CA 1
ATOM 826 C C . LEU A 1 105 ? 4.098 2.973 3.443 1.00 89.19 105 LEU A C 1
ATOM 828 O O . LEU A 1 105 ? 5.124 2.293 3.473 1.00 89.19 105 LEU A O 1
ATOM 832 N N . ALA A 1 106 ? 3.395 3.145 2.320 1.00 89.06 106 ALA A N 1
ATOM 833 C CA . ALA A 1 106 ? 3.820 2.588 1.041 1.00 89.06 106 ALA A CA 1
ATOM 834 C C . ALA A 1 106 ? 5.230 3.071 0.657 1.00 89.06 106 ALA A C 1
ATOM 836 O O . ALA A 1 106 ? 6.071 2.266 0.248 1.00 89.06 106 ALA A O 1
ATOM 837 N N . GLU A 1 107 ? 5.510 4.368 0.824 1.00 87.56 107 GLU A N 1
ATOM 838 C CA . GLU A 1 107 ? 6.825 4.938 0.522 1.00 87.56 107 GLU A CA 1
ATOM 839 C C . GLU A 1 107 ? 7.920 4.425 1.469 1.00 87.56 107 GLU A C 1
ATOM 841 O O . GLU A 1 107 ? 8.998 4.048 1.008 1.00 87.56 107 GLU A O 1
ATOM 846 N N . GLN A 1 108 ? 7.640 4.339 2.772 1.00 87.81 108 GLN A N 1
ATOM 847 C CA . GLN A 1 108 ? 8.562 3.756 3.755 1.00 87.81 108 GLN A CA 1
ATOM 848 C C . GLN A 1 108 ? 8.888 2.297 3.426 1.00 87.81 108 GLN A C 1
ATOM 850 O O . GLN A 1 108 ? 10.042 1.880 3.525 1.00 87.81 108 GLN A O 1
ATOM 855 N N . GLY A 1 109 ? 7.897 1.539 2.950 1.00 86.38 109 GLY A N 1
ATOM 856 C CA . GLY A 1 109 ? 8.067 0.150 2.543 1.00 86.38 109 GLY A CA 1
ATOM 857 C C . GLY A 1 109 ? 9.125 -0.059 1.453 1.00 86.38 109 GLY A C 1
ATOM 858 O O . GLY A 1 109 ? 9.660 -1.158 1.341 1.00 86.38 109 GLY A O 1
ATOM 859 N N . PHE A 1 110 ? 9.471 0.956 0.645 1.00 82.31 110 PHE A N 1
ATOM 860 C CA . PHE A 1 110 ? 10.533 0.821 -0.365 1.00 82.31 110 PHE A CA 1
ATOM 861 C C . PHE A 1 110 ? 11.927 0.667 0.240 1.00 82.31 110 PHE A C 1
ATOM 863 O O . PHE A 1 110 ? 12.818 0.170 -0.444 1.00 82.31 110 PHE A O 1
ATOM 870 N N . GLY A 1 111 ? 12.124 1.099 1.488 1.00 85.38 111 GLY A N 1
ATOM 871 C CA . GLY A 1 111 ? 13.397 0.964 2.194 1.00 85.38 111 GLY A CA 1
ATOM 872 C C . GLY A 1 111 ? 13.635 -0.424 2.791 1.00 85.38 111 GLY A C 1
ATOM 873 O O . GLY A 1 111 ? 14.736 -0.692 3.264 1.00 85.38 111 GLY A O 1
ATOM 874 N N . PHE A 1 112 ? 12.632 -1.306 2.786 1.00 85.62 112 PHE A N 1
ATOM 875 C CA . PHE A 1 112 ? 12.746 -2.626 3.400 1.00 85.62 112 PHE A CA 1
ATOM 876 C C . PHE A 1 112 ? 13.424 -3.635 2.456 1.00 85.62 112 PHE A C 1
ATOM 878 O O . PHE A 1 112 ? 13.116 -3.666 1.258 1.00 85.62 112 PHE A O 1
ATOM 885 N N . PRO A 1 113 ? 14.292 -4.522 2.983 1.00 86.81 113 PRO A N 1
ATOM 886 C CA . PRO A 1 113 ? 14.824 -5.654 2.229 1.00 86.81 113 PRO A CA 1
ATOM 887 C C . PRO A 1 113 ? 13.713 -6.539 1.647 1.00 86.81 113 PRO A C 1
ATOM 889 O O . PRO A 1 113 ? 12.604 -6.610 2.182 1.00 86.81 113 PRO A O 1
ATOM 892 N N . ALA A 1 114 ? 14.007 -7.245 0.550 1.00 83.44 114 ALA A N 1
ATOM 893 C CA . ALA A 1 114 ? 13.041 -8.127 -0.112 1.00 83.44 114 ALA A CA 1
ATOM 894 C C . ALA A 1 114 ? 12.468 -9.200 0.834 1.00 83.44 114 ALA A C 1
ATOM 896 O O . ALA A 1 114 ? 11.254 -9.388 0.867 1.00 83.44 114 ALA A O 1
ATOM 897 N N . ASP A 1 115 ? 13.315 -9.828 1.654 1.00 87.31 115 ASP A N 1
ATOM 898 C CA . ASP A 1 115 ? 12.886 -10.869 2.594 1.00 87.31 115 ASP A CA 1
ATOM 899 C C . ASP A 1 115 ? 11.948 -10.324 3.677 1.00 87.31 115 ASP A C 1
ATOM 901 O O . ASP A 1 115 ? 10.912 -10.924 3.958 1.00 87.31 115 ASP A O 1
ATOM 905 N N . SER A 1 116 ? 12.254 -9.148 4.233 1.00 89.69 116 SER A N 1
ATOM 906 C CA . SER A 1 116 ? 11.398 -8.489 5.225 1.00 89.69 116 SER A CA 1
ATOM 907 C C . SER A 1 116 ? 10.043 -8.106 4.634 1.00 89.69 116 SER A C 1
ATOM 909 O O . SER A 1 116 ? 9.011 -8.354 5.252 1.00 89.69 116 SER A O 1
ATOM 911 N N . ARG A 1 117 ? 10.018 -7.562 3.408 1.00 90.06 117 ARG A N 1
ATOM 912 C CA . ARG A 1 117 ? 8.755 -7.262 2.711 1.00 90.06 117 ARG A CA 1
ATOM 913 C C . ARG A 1 117 ? 7.927 -8.518 2.484 1.00 90.06 117 ARG A C 1
ATOM 915 O O . ARG A 1 117 ? 6.732 -8.502 2.746 1.00 90.06 117 ARG A O 1
ATOM 922 N N . ARG A 1 118 ? 8.560 -9.617 2.067 1.00 89.75 118 ARG A N 1
ATOM 923 C CA . ARG A 1 118 ? 7.877 -10.898 1.858 1.00 89.75 118 ARG A CA 1
ATOM 924 C C . ARG A 1 118 ? 7.252 -11.433 3.147 1.00 89.75 118 ARG A C 1
ATOM 926 O O . ARG A 1 118 ? 6.137 -11.940 3.102 1.00 89.75 118 ARG A O 1
ATOM 933 N N . GLN A 1 119 ? 7.940 -11.308 4.282 1.00 93.56 119 GLN A N 1
ATOM 934 C CA . GLN A 1 119 ? 7.405 -11.705 5.591 1.00 93.56 119 GLN A CA 1
ATOM 935 C C . GLN A 1 119 ? 6.201 -10.848 6.009 1.00 93.56 119 GLN A C 1
ATOM 937 O O . GLN A 1 119 ? 5.195 -11.385 6.478 1.00 93.56 119 GLN A O 1
ATOM 942 N N . ILE A 1 120 ? 6.282 -9.528 5.802 1.00 93.88 120 ILE A N 1
ATOM 943 C CA . ILE A 1 120 ? 5.168 -8.605 6.063 1.00 93.88 120 ILE A CA 1
ATOM 944 C C . ILE A 1 120 ? 3.973 -8.964 5.175 1.00 93.88 120 ILE A C 1
ATOM 946 O O . ILE A 1 120 ? 2.865 -9.130 5.678 1.00 93.88 120 ILE A O 1
ATOM 950 N N . ASP A 1 121 ? 4.197 -9.141 3.873 1.00 93.12 121 ASP A N 1
ATOM 951 C CA . ASP A 1 121 ? 3.145 -9.479 2.916 1.00 93.12 121 ASP A CA 1
ATOM 952 C C . ASP A 1 121 ? 2.473 -10.814 3.238 1.00 93.12 121 ASP A C 1
ATOM 954 O O . ASP A 1 121 ? 1.255 -10.917 3.133 1.00 93.12 121 ASP A O 1
ATOM 958 N N . GLU A 1 122 ? 3.236 -11.826 3.654 1.00 94.75 122 GLU A N 1
ATOM 959 C CA . GLU A 1 122 ? 2.673 -13.118 4.049 1.00 94.75 122 GLU A CA 1
ATOM 960 C C . GLU A 1 122 ? 1.801 -12.998 5.302 1.00 94.75 122 GLU A C 1
ATOM 962 O O . GLU A 1 122 ? 0.695 -13.536 5.341 1.00 94.75 122 GLU A O 1
ATOM 967 N N . THR A 1 123 ? 2.250 -12.220 6.290 1.00 95.31 123 THR A N 1
ATOM 968 C CA . THR A 1 123 ? 1.469 -11.954 7.506 1.00 95.31 123 THR A CA 1
ATOM 969 C C . THR A 1 123 ? 0.159 -11.248 7.155 1.00 95.31 123 THR A C 1
ATOM 971 O O . THR A 1 123 ? -0.917 -11.733 7.502 1.00 95.31 123 THR A O 1
ATOM 974 N N . MET A 1 124 ? 0.224 -10.164 6.378 1.00 95.75 124 MET A N 1
ATOM 975 C CA . MET A 1 124 ? -0.960 -9.419 5.935 1.00 95.75 124 MET A CA 1
ATOM 976 C C . MET A 1 124 ? -1.925 -10.298 5.129 1.00 95.75 124 MET A C 1
ATOM 978 O O . MET A 1 124 ? -3.133 -10.272 5.366 1.00 95.75 124 MET A O 1
ATOM 982 N N . ARG A 1 125 ? -1.397 -11.127 4.220 1.00 94.44 125 ARG A N 1
ATOM 983 C CA . ARG A 1 125 ? -2.193 -12.052 3.404 1.00 94.44 125 ARG A CA 1
ATOM 984 C C . ARG A 1 125 ? -2.892 -13.105 4.257 1.00 94.44 125 ARG A C 1
ATOM 986 O O . ARG A 1 125 ? -4.063 -13.386 4.016 1.00 94.44 125 ARG A O 1
ATOM 993 N N . SER A 1 126 ? -2.208 -13.652 5.264 1.00 94.88 126 SER A N 1
ATOM 994 C CA . SER A 1 126 ? -2.789 -14.626 6.198 1.00 94.88 126 SER A CA 1
ATOM 995 C C . SER A 1 126 ? -3.967 -14.054 6.997 1.00 94.88 126 SER A C 1
ATOM 997 O O . SER A 1 126 ? -4.894 -14.780 7.350 1.00 94.88 126 SER A O 1
ATOM 999 N N . GLU A 1 127 ? -3.973 -12.737 7.211 1.00 93.88 127 GLU A N 1
ATOM 1000 C CA . GLU A 1 127 ? -5.035 -12.002 7.902 1.00 93.88 127 GLU A CA 1
ATOM 1001 C C . GLU A 1 127 ? -6.140 -11.509 6.947 1.00 93.88 127 GLU A C 1
ATOM 1003 O O . GLU A 1 127 ? -7.099 -10.869 7.380 1.00 93.88 127 GLU A O 1
ATOM 1008 N N . GLY A 1 128 ? -6.028 -11.799 5.644 1.00 92.25 128 GLY A N 1
ATOM 1009 C CA . GLY A 1 128 ? -6.968 -11.333 4.622 1.00 92.25 128 GLY A CA 1
ATOM 1010 C C . GLY A 1 128 ? -6.911 -9.820 4.386 1.00 92.25 128 GLY A C 1
ATOM 1011 O O . GLY A 1 128 ? -7.899 -9.224 3.954 1.00 92.25 128 GLY A O 1
ATOM 1012 N N . LEU A 1 129 ? -5.778 -9.189 4.702 1.00 93.50 129 LEU A N 1
ATOM 1013 C CA . LEU A 1 129 ? -5.555 -7.757 4.552 1.00 93.50 129 LEU A CA 1
ATOM 1014 C C . LEU A 1 129 ? -4.711 -7.449 3.314 1.00 93.50 129 LEU A C 1
ATOM 1016 O O . LEU A 1 129 ? -3.948 -8.279 2.820 1.00 93.50 129 LEU A O 1
ATOM 1020 N N . MET A 1 130 ? -4.825 -6.207 2.839 1.00 91.44 130 MET A N 1
ATOM 1021 C CA . MET A 1 130 ? -4.004 -5.699 1.745 1.00 91.44 130 MET A CA 1
ATOM 1022 C C . MET A 1 130 ? -2.531 -5.706 2.153 1.00 91.44 130 MET A C 1
ATOM 1024 O O . MET A 1 130 ? -2.155 -5.117 3.163 1.00 91.44 130 MET A O 1
ATOM 1028 N N . THR A 1 131 ? -1.709 -6.348 1.339 1.00 93.12 131 THR A N 1
ATOM 1029 C CA . THR A 1 131 ? -0.266 -6.480 1.542 1.00 93.12 131 THR A CA 1
ATOM 1030 C C . THR A 1 131 ? 0.468 -5.151 1.333 1.00 93.12 131 THR A C 1
ATOM 1032 O O . THR A 1 131 ? -0.058 -4.212 0.723 1.00 93.12 131 THR A O 1
ATOM 1035 N N . LEU A 1 132 ? 1.710 -5.054 1.818 1.00 91.25 132 LEU A N 1
ATOM 1036 C CA . LEU A 1 132 ? 2.537 -3.861 1.638 1.00 91.25 132 LEU A CA 1
ATOM 1037 C C . LEU A 1 132 ? 2.845 -3.640 0.151 1.00 91.25 132 LEU A C 1
ATOM 1039 O O . LEU A 1 132 ? 2.782 -2.504 -0.324 1.00 91.25 132 LEU A O 1
ATOM 1043 N N . THR A 1 133 ? 3.103 -4.715 -0.599 1.00 88.50 133 THR A N 1
ATOM 1044 C CA . THR A 1 133 ? 3.304 -4.646 -2.056 1.00 88.50 133 THR A CA 1
ATOM 1045 C C . THR A 1 133 ? 2.057 -4.125 -2.779 1.00 88.50 133 THR A C 1
ATOM 1047 O O . THR A 1 133 ? 2.154 -3.224 -3.616 1.00 88.50 133 THR A O 1
ATOM 1050 N N . GLU A 1 134 ? 0.862 -4.605 -2.420 1.00 88.06 134 GLU A N 1
ATOM 1051 C CA . GLU A 1 134 ? -0.395 -4.083 -2.980 1.00 88.06 134 GLU A CA 1
ATOM 1052 C C . GLU A 1 134 ? -0.614 -2.609 -2.649 1.00 88.06 134 GLU A C 1
ATOM 1054 O O . GLU A 1 134 ? -1.032 -1.822 -3.509 1.00 88.06 134 GLU A O 1
ATOM 1059 N N . LEU A 1 135 ? -0.285 -2.215 -1.419 1.00 89.25 135 LEU A N 1
ATOM 1060 C CA . LEU A 1 135 ? -0.371 -0.828 -0.996 1.00 89.25 135 LEU A CA 1
ATOM 1061 C C . LEU A 1 135 ? 0.583 0.061 -1.803 1.00 89.25 135 LEU A C 1
ATOM 1063 O O . LEU A 1 135 ? 0.199 1.152 -2.226 1.00 89.25 135 LEU A O 1
ATOM 1067 N N . GLN A 1 136 ? 1.796 -0.412 -2.085 1.00 87.12 136 GLN A N 1
ATOM 1068 C CA . GLN A 1 136 ? 2.776 0.297 -2.908 1.00 87.12 136 GLN A CA 1
ATOM 1069 C C . GLN A 1 136 ? 2.315 0.507 -4.346 1.00 87.12 136 GLN A C 1
ATOM 1071 O O . GLN A 1 136 ? 2.500 1.598 -4.886 1.00 87.12 136 GLN A O 1
ATOM 1076 N N . VAL A 1 137 ? 1.651 -0.477 -4.950 1.00 81.31 137 VAL A N 1
ATOM 1077 C CA . VAL A 1 137 ? 1.073 -0.315 -6.291 1.00 81.31 137 VAL A CA 1
ATOM 1078 C C . VAL 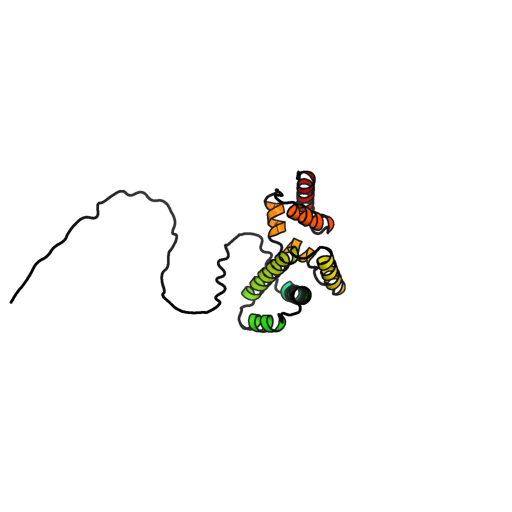A 1 137 ? -0.041 0.733 -6.277 1.00 81.31 137 VAL A C 1
ATOM 1080 O O . VAL A 1 137 ? -0.071 1.646 -7.107 1.00 81.31 137 VAL A O 1
ATOM 1083 N N . ARG A 1 138 ? -0.955 0.646 -5.304 1.00 81.00 138 ARG A N 1
ATOM 1084 C CA . ARG A 1 138 ? -2.149 1.504 -5.255 1.00 81.00 138 ARG A CA 1
ATOM 1085 C C . ARG A 1 138 ? -1.849 2.933 -4.801 1.00 81.00 138 ARG A C 1
ATOM 1087 O O . ARG A 1 138 ? -2.397 3.890 -5.364 1.00 81.00 138 ARG A O 1
ATOM 1094 N N . HIS A 1 139 ? -0.987 3.102 -3.802 1.00 79.06 139 HIS A N 1
ATOM 1095 C CA . HIS A 1 139 ? -0.743 4.372 -3.109 1.00 79.06 139 HIS A CA 1
ATOM 1096 C C . HIS A 1 139 ? 0.674 4.927 -3.301 1.00 79.06 139 HIS A C 1
ATOM 1098 O O . HIS A 1 139 ? 0.864 6.130 -3.106 1.00 79.06 139 HIS A O 1
ATOM 1104 N N . GLY A 1 140 ? 1.632 4.119 -3.766 1.00 79.50 140 GLY A N 1
ATOM 1105 C CA . GLY A 1 140 ? 3.012 4.544 -3.998 1.00 79.50 140 GLY A CA 1
ATOM 1106 C C . GLY A 1 140 ? 3.109 5.655 -5.043 1.00 79.50 140 GLY A C 1
ATOM 1107 O O . GLY A 1 140 ? 2.773 5.502 -6.222 1.00 79.50 140 GLY A O 1
ATOM 1108 N N . ARG A 1 141 ? 3.612 6.812 -4.615 1.00 81.31 141 ARG A N 1
ATOM 1109 C CA . ARG A 1 141 ? 3.923 7.953 -5.481 1.00 81.31 141 ARG A CA 1
ATOM 1110 C C . ARG A 1 141 ? 5.120 7.633 -6.370 1.00 81.31 141 ARG A C 1
ATOM 1112 O O . ARG A 1 141 ? 5.159 8.124 -7.500 1.00 81.31 141 ARG A O 1
ATOM 1119 N N . ARG A 1 142 ? 6.074 6.824 -5.889 1.00 77.88 142 ARG A N 1
ATOM 1120 C CA . ARG A 1 142 ? 7.243 6.384 -6.666 1.00 77.88 142 ARG A CA 1
ATOM 1121 C C . ARG A 1 142 ? 6.827 5.620 -7.923 1.00 77.88 142 ARG A C 1
ATOM 1123 O O . ARG A 1 142 ? 7.165 6.066 -9.015 1.00 77.88 142 ARG A O 1
ATOM 1130 N N . VAL A 1 143 ? 6.015 4.569 -7.797 1.00 76.44 143 VAL A N 1
ATOM 1131 C CA . VAL A 1 143 ? 5.547 3.743 -8.935 1.00 76.44 143 VAL A CA 1
ATOM 1132 C C . VAL A 1 143 ? 4.781 4.580 -9.949 1.00 76.44 143 VAL A C 1
ATOM 1134 O O . VAL A 1 143 ? 5.127 4.614 -11.128 1.00 76.44 143 VAL A O 1
ATOM 1137 N N . LYS A 1 144 ? 3.805 5.364 -9.476 1.00 80.06 144 LYS A N 1
ATOM 1138 C CA . LYS A 1 144 ? 3.025 6.265 -10.337 1.00 80.06 144 LYS A CA 1
ATOM 1139 C C . LYS A 1 144 ? 3.909 7.259 -11.080 1.00 80.06 144 LYS A C 1
ATOM 1141 O O . LYS A 1 144 ? 3.636 7.596 -12.229 1.00 80.06 144 LYS A O 1
ATOM 1146 N N . ARG A 1 145 ? 4.974 7.751 -10.442 1.00 83.56 145 ARG A N 1
ATOM 1147 C CA . ARG A 1 145 ? 5.939 8.648 -11.081 1.00 83.56 145 ARG A CA 1
ATOM 1148 C C . ARG A 1 145 ? 6.752 7.928 -12.156 1.00 83.56 145 ARG A C 1
ATOM 1150 O O . ARG A 1 145 ? 6.961 8.540 -13.199 1.00 83.56 145 ARG A O 1
ATOM 1157 N N . LEU A 1 146 ? 7.196 6.695 -11.915 1.00 82.88 146 LEU A N 1
ATOM 1158 C CA . LEU A 1 146 ? 7.954 5.901 -12.890 1.00 82.88 146 LEU A CA 1
ATOM 1159 C C . LEU A 1 146 ? 7.109 5.617 -14.137 1.00 82.88 146 LEU A C 1
ATOM 1161 O O . LEU A 1 146 ? 7.512 5.992 -15.238 1.00 82.88 146 LEU A O 1
ATOM 1165 N N . LEU A 1 147 ? 5.891 5.101 -13.947 1.00 83.12 147 LEU A N 1
ATOM 1166 C CA . LEU A 1 147 ? 4.942 4.827 -15.032 1.00 83.12 147 LEU A CA 1
ATOM 1167 C C . LEU A 1 147 ? 4.573 6.101 -15.808 1.00 83.12 147 LEU A C 1
ATOM 1169 O O . LEU A 1 147 ? 4.589 6.122 -17.036 1.00 83.12 147 LEU A O 1
ATOM 1173 N N . LYS A 1 148 ? 4.325 7.215 -15.104 1.00 85.62 148 LYS A N 1
ATOM 1174 C CA . LYS A 1 148 ? 3.985 8.495 -15.743 1.00 85.62 148 LYS A CA 1
ATOM 1175 C C . LYS A 1 148 ? 5.147 9.106 -16.525 1.00 85.62 148 LYS A C 1
ATOM 1177 O O . LYS A 1 148 ? 4.923 9.696 -17.579 1.00 85.62 148 LYS A O 1
ATOM 1182 N N . LYS A 1 149 ? 6.370 9.052 -15.988 1.00 84.38 149 LYS A N 1
ATOM 1183 C CA . LYS A 1 149 ? 7.551 9.638 -16.642 1.00 84.38 149 LYS A CA 1
ATOM 1184 C C . LYS A 1 149 ? 8.087 8.770 -17.775 1.00 84.38 149 LYS A C 1
ATOM 1186 O O . LYS A 1 149 ? 8.850 9.297 -18.578 1.00 84.38 149 LYS A O 1
ATOM 1191 N N . LYS A 1 150 ? 7.708 7.487 -17.821 1.00 83.69 150 LYS A N 1
ATOM 1192 C CA . LYS A 1 150 ? 8.176 6.514 -18.813 1.00 83.69 150 LYS A CA 1
ATOM 1193 C C . LYS A 1 150 ? 9.700 6.515 -18.951 1.00 83.69 150 LYS A C 1
ATOM 1195 O O . LYS A 1 150 ? 10.238 6.502 -20.053 1.00 83.69 150 LYS A O 1
ATOM 1200 N N . ARG A 1 151 ? 10.405 6.611 -17.822 1.00 82.69 151 ARG A N 1
ATOM 1201 C CA . ARG A 1 151 ? 11.868 6.600 -17.793 1.00 82.69 151 ARG A CA 1
ATOM 1202 C C . ARG A 1 151 ? 12.376 6.090 -16.455 1.00 82.69 151 ARG A C 1
ATOM 1204 O O . ARG A 1 151 ? 11.974 6.605 -15.410 1.00 82.69 151 ARG A O 1
ATOM 1211 N N . LEU A 1 152 ? 13.295 5.133 -16.520 1.00 84.75 152 LEU A N 1
ATOM 1212 C CA . LEU A 1 152 ? 14.069 4.640 -15.387 1.00 84.75 152 LEU A CA 1
ATOM 1213 C C . LEU A 1 152 ? 15.408 5.384 -15.328 1.00 84.75 152 LEU A C 1
ATOM 1215 O O . LEU A 1 152 ? 16.023 5.655 -16.358 1.00 84.75 152 LEU A O 1
ATOM 1219 N N . PHE A 1 153 ? 15.821 5.778 -14.123 1.00 80.88 153 PHE A N 1
ATOM 1220 C CA . PHE A 1 153 ? 17.079 6.504 -13.896 1.00 80.88 153 PHE A CA 1
ATOM 1221 C C . PHE A 1 153 ? 18.064 5.729 -13.023 1.00 80.88 153 PHE A C 1
ATOM 1223 O O . PHE A 1 153 ? 19.242 6.068 -13.000 1.00 80.88 153 PHE A O 1
ATOM 1230 N N . ARG A 1 154 ? 17.576 4.756 -12.252 1.00 84.75 154 ARG A N 1
ATOM 1231 C CA . ARG A 1 154 ? 18.343 4.013 -11.255 1.00 84.75 154 ARG A CA 1
ATOM 1232 C C . ARG A 1 154 ? 17.988 2.541 -11.343 1.00 84.75 154 ARG A C 1
ATOM 1234 O O . ARG A 1 154 ? 16.836 2.209 -11.612 1.00 84.75 154 ARG A O 1
ATOM 1241 N N . GLU A 1 155 ? 18.954 1.691 -11.032 1.00 83.12 155 GLU A N 1
ATOM 1242 C CA . GLU A 1 155 ? 18.755 0.245 -10.952 1.00 83.12 155 GLU A CA 1
ATOM 1243 C C . GLU A 1 155 ? 17.673 -0.120 -9.923 1.00 83.12 155 GLU A C 1
ATOM 1245 O O . GLU A 1 155 ? 16.769 -0.892 -10.227 1.00 83.12 155 GLU A O 1
ATOM 1250 N N . ASP A 1 156 ? 17.653 0.555 -8.768 1.00 79.12 156 ASP A N 1
ATOM 1251 C CA . ASP A 1 156 ? 16.599 0.390 -7.756 1.00 79.12 156 ASP A CA 1
ATOM 1252 C C . ASP A 1 156 ? 15.183 0.627 -8.303 1.00 79.12 156 ASP A C 1
ATOM 1254 O O . ASP A 1 156 ? 14.226 -0.001 -7.850 1.00 79.12 156 ASP A O 1
ATOM 1258 N N . ASP A 1 157 ? 15.023 1.558 -9.252 1.00 82.19 157 ASP A N 1
ATOM 1259 C CA . ASP A 1 157 ? 13.723 1.829 -9.870 1.00 82.19 157 ASP A CA 1
ATOM 1260 C C . ASP A 1 157 ? 13.315 0.690 -10.811 1.00 82.19 157 ASP A C 1
ATOM 1262 O O . ASP A 1 157 ? 12.138 0.335 -10.848 1.00 82.19 157 ASP A O 1
ATOM 1266 N N . ALA A 1 158 ? 14.277 0.098 -11.528 1.00 82.94 158 ALA A N 1
ATOM 1267 C CA . ALA A 1 158 ? 14.050 -1.072 -12.371 1.00 82.94 158 ALA A CA 1
ATOM 1268 C C . ALA A 1 158 ? 13.679 -2.302 -11.527 1.00 82.94 158 ALA A C 1
ATOM 1270 O O . ALA A 1 158 ? 12.705 -2.985 -11.837 1.00 82.94 158 ALA A O 1
ATOM 1271 N N . ILE A 1 159 ? 14.388 -2.537 -10.416 1.00 80.50 159 ILE A N 1
ATOM 1272 C CA . ILE A 1 159 ? 14.100 -3.628 -9.471 1.00 80.50 159 ILE A CA 1
ATOM 1273 C C . ILE A 1 159 ? 12.708 -3.457 -8.857 1.00 80.50 159 ILE A C 1
ATOM 1275 O O . ILE A 1 159 ? 11.927 -4.407 -8.818 1.00 80.50 159 ILE A O 1
ATOM 1279 N N . ALA A 1 160 ? 12.375 -2.246 -8.399 1.00 78.00 160 ALA A N 1
ATOM 1280 C CA . ALA A 1 160 ? 11.056 -1.962 -7.849 1.00 78.00 160 ALA A CA 1
ATOM 1281 C C . ALA A 1 160 ? 9.959 -2.194 -8.898 1.00 78.00 160 ALA A C 1
ATOM 1283 O O . ALA A 1 160 ? 8.990 -2.893 -8.619 1.00 78.00 160 ALA A O 1
ATOM 1284 N N . LEU A 1 161 ? 10.129 -1.658 -10.113 1.00 84.19 161 LEU A N 1
ATOM 1285 C CA . LEU A 1 161 ? 9.152 -1.798 -11.193 1.00 84.19 161 LEU A CA 1
ATOM 1286 C C . LEU A 1 161 ? 8.957 -3.258 -11.619 1.00 84.19 161 LEU A C 1
ATOM 1288 O O . LEU A 1 161 ? 7.819 -3.671 -11.832 1.00 84.19 161 LEU A O 1
ATOM 1292 N N . LYS A 1 162 ? 10.035 -4.048 -11.662 1.00 83.62 162 LYS A N 1
ATOM 1293 C CA . LYS A 1 162 ? 9.973 -5.488 -11.924 1.00 83.62 162 LYS A CA 1
ATOM 1294 C C . LYS A 1 162 ? 9.193 -6.230 -10.841 1.00 83.62 162 LYS A C 1
ATOM 1296 O O . LYS A 1 162 ? 8.297 -6.994 -11.171 1.00 83.62 162 LYS A O 1
ATOM 1301 N N . GLY A 1 163 ? 9.453 -5.941 -9.565 1.00 77.75 163 GLY A N 1
ATOM 1302 C CA . GLY A 1 163 ? 8.682 -6.528 -8.464 1.00 77.75 163 GLY A CA 1
ATOM 1303 C C . GLY A 1 163 ? 7.178 -6.247 -8.572 1.00 77.75 163 GLY A C 1
ATOM 1304 O O . GLY A 1 163 ? 6.360 -7.109 -8.261 1.00 77.75 163 GLY A O 1
ATOM 1305 N N . PHE A 1 164 ? 6.796 -5.069 -9.074 1.00 79.50 164 PHE A N 1
ATOM 1306 C CA . PHE A 1 164 ? 5.390 -4.748 -9.330 1.00 79.50 164 PHE A CA 1
ATOM 1307 C C . PHE A 1 164 ? 4.815 -5.455 -10.550 1.00 79.50 164 PHE A C 1
ATOM 1309 O O . PHE A 1 164 ? 3.666 -5.892 -10.496 1.00 79.50 164 PHE A O 1
ATOM 1316 N N . LEU A 1 165 ? 5.587 -5.590 -11.625 1.00 84.44 165 LEU A N 1
ATOM 1317 C CA . LEU A 1 165 ? 5.175 -6.369 -12.787 1.00 84.44 165 LEU A CA 1
ATOM 1318 C C . LEU A 1 165 ? 4.917 -7.833 -12.394 1.00 84.44 165 LEU A C 1
ATOM 1320 O O . LEU A 1 165 ? 3.844 -8.361 -12.677 1.00 84.44 165 LEU A O 1
ATOM 1324 N N . ASP A 1 166 ? 5.844 -8.435 -11.648 1.00 80.00 166 ASP A N 1
ATOM 1325 C CA . ASP A 1 166 ? 5.757 -9.825 -11.184 1.00 80.00 166 ASP A CA 1
ATOM 1326 C C . ASP A 1 166 ? 4.573 -10.049 -10.224 1.00 80.00 166 ASP A C 1
ATOM 1328 O O . ASP A 1 166 ? 4.034 -11.152 -10.141 1.00 80.00 166 ASP A O 1
ATOM 1332 N N . SER A 1 167 ? 4.128 -9.003 -9.515 1.00 74.88 167 SER A N 1
ATOM 1333 C CA . SER A 1 167 ? 2.963 -9.078 -8.623 1.00 74.88 167 SER A CA 1
ATOM 1334 C C . SER A 1 167 ? 1.620 -9.213 -9.355 1.00 74.88 167 SER A C 1
ATOM 1336 O O . SER A 1 167 ? 0.626 -9.572 -8.729 1.00 74.88 167 SER A O 1
ATOM 1338 N N . GLY A 1 168 ? 1.560 -8.907 -10.658 1.00 80.06 168 GLY A N 1
ATOM 1339 C CA . GLY A 1 168 ? 0.321 -8.962 -11.446 1.00 80.06 168 GLY A CA 1
ATOM 1340 C C . GLY A 1 168 ? -0.737 -7.919 -11.053 1.00 80.06 168 GLY A C 1
ATOM 1341 O O . GLY A 1 168 ? -1.903 -8.054 -11.410 1.00 80.06 168 GLY A O 1
ATOM 1342 N N . LEU A 1 169 ? -0.354 -6.885 -10.298 1.00 78.81 169 LEU A N 1
ATOM 1343 C CA . LEU A 1 169 ? -1.271 -5.864 -9.771 1.00 78.81 169 LEU A CA 1
ATOM 1344 C C . LEU A 1 169 ? -1.415 -4.628 -10.670 1.00 78.81 169 LEU A C 1
ATOM 1346 O O . LEU A 1 169 ? -2.239 -3.751 -10.395 1.00 78.81 169 LEU A O 1
ATOM 1350 N N . LEU A 1 170 ? -0.585 -4.520 -11.707 1.00 83.00 170 LEU A N 1
ATOM 1351 C CA . LEU A 1 170 ? -0.681 -3.464 -12.711 1.00 83.00 170 LEU A CA 1
ATOM 1352 C C . LEU A 1 170 ? -1.803 -3.797 -13.703 1.00 83.00 170 LEU A C 1
ATOM 1354 O O . LEU A 1 170 ? -2.030 -4.958 -14.024 1.00 83.00 170 LEU A O 1
ATOM 1358 N N . ASN A 1 171 ? -2.500 -2.775 -14.204 1.00 84.94 171 ASN A N 1
ATOM 1359 C CA . ASN A 1 171 ? -3.408 -2.966 -15.339 1.00 84.94 171 ASN A CA 1
ATOM 1360 C C . ASN A 1 171 ? -2.605 -3.243 -16.622 1.00 84.94 171 ASN A C 1
ATOM 1362 O O . ASN A 1 171 ? -1.431 -2.888 -16.690 1.00 84.94 171 ASN A O 1
ATOM 1366 N N . ASP A 1 172 ? -3.243 -3.808 -17.649 1.00 85.69 172 ASP A N 1
ATOM 1367 C CA . ASP A 1 172 ? -2.572 -4.225 -18.892 1.00 85.69 172 ASP A CA 1
ATOM 1368 C C . ASP A 1 172 ? -1.738 -3.108 -19.543 1.00 85.69 172 ASP A C 1
ATOM 1370 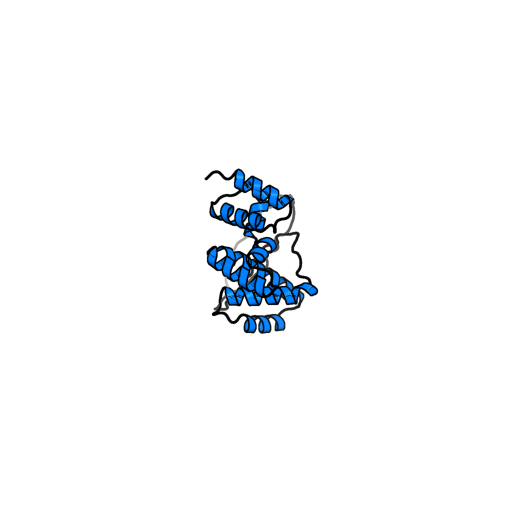O O . ASP A 1 172 ? -0.632 -3.345 -20.028 1.00 85.69 172 ASP A O 1
ATOM 1374 N N . ALA A 1 173 ? -2.232 -1.865 -19.515 1.00 85.75 173 ALA A N 1
ATOM 1375 C CA . ALA A 1 173 ? -1.527 -0.721 -20.089 1.00 85.75 173 ALA A CA 1
ATOM 1376 C C . ALA A 1 173 ? -0.269 -0.351 -19.285 1.00 85.75 173 ALA A C 1
ATOM 1378 O O . ALA A 1 173 ? 0.795 -0.128 -19.863 1.00 85.75 173 ALA A O 1
ATOM 1379 N N . ASP A 1 174 ? -0.377 -0.295 -17.958 1.00 84.75 174 ASP A N 1
ATOM 1380 C CA . ASP A 1 174 ? 0.742 -0.004 -17.061 1.00 84.75 174 ASP A CA 1
ATOM 1381 C C . ASP A 1 174 ? 1.750 -1.160 -17.023 1.00 84.75 174 ASP A C 1
ATOM 1383 O O . ASP A 1 174 ? 2.951 -0.911 -16.936 1.00 84.75 174 ASP A O 1
ATOM 1387 N N . ALA A 1 175 ? 1.284 -2.406 -17.136 1.00 86.75 175 ALA A N 1
ATOM 1388 C CA . ALA A 1 175 ? 2.123 -3.594 -17.238 1.00 86.75 175 ALA A CA 1
ATOM 1389 C C . ALA A 1 175 ? 2.947 -3.577 -18.530 1.00 86.75 175 ALA A C 1
ATOM 1391 O O . ALA A 1 175 ? 4.157 -3.786 -18.475 1.00 86.75 175 ALA A O 1
ATOM 1392 N N . GLN A 1 176 ? 2.333 -3.239 -19.671 1.00 87.56 176 GLN A N 1
ATOM 1393 C CA . GLN A 1 176 ? 3.064 -3.086 -20.930 1.00 87.56 176 GLN A CA 1
ATOM 1394 C C . GLN A 1 176 ? 4.115 -1.979 -20.845 1.00 87.56 176 GLN A C 1
ATOM 1396 O O . GLN A 1 176 ? 5.267 -2.196 -21.205 1.00 87.56 176 GLN A O 1
ATOM 1401 N N . ILE A 1 177 ? 3.755 -0.817 -20.289 1.00 87.62 177 ILE A N 1
ATOM 1402 C CA . ILE A 1 177 ? 4.718 0.270 -20.063 1.00 87.62 177 ILE A CA 1
ATOM 1403 C C . ILE A 1 177 ? 5.858 -0.204 -19.155 1.00 87.62 177 ILE A C 1
ATOM 1405 O O . ILE A 1 177 ? 7.014 0.127 -19.404 1.00 87.62 177 ILE A O 1
ATOM 1409 N N . ALA A 1 178 ? 5.556 -0.954 -18.096 1.00 87.06 178 ALA A N 1
ATOM 1410 C CA . ALA A 1 178 ? 6.570 -1.469 -17.189 1.00 87.06 178 ALA A CA 1
ATOM 1411 C C . ALA A 1 178 ? 7.532 -2.443 -17.885 1.00 87.06 178 ALA A C 1
ATOM 1413 O O . ALA A 1 178 ? 8.741 -2.288 -17.721 1.00 87.06 178 ALA A O 1
ATOM 1414 N N . MET A 1 179 ? 7.013 -3.379 -18.688 1.00 89.81 179 MET A N 1
ATOM 1415 C CA . MET A 1 179 ? 7.817 -4.302 -19.500 1.00 89.81 179 MET A CA 1
ATOM 1416 C C . MET A 1 179 ? 8.748 -3.538 -20.441 1.00 89.81 179 MET A C 1
ATOM 1418 O O . MET A 1 179 ? 9.963 -3.708 -20.358 1.00 89.81 179 MET A O 1
ATOM 1422 N N . ASP A 1 180 ? 8.200 -2.610 -21.230 1.00 89.25 180 ASP A N 1
ATOM 1423 C CA . ASP A 1 180 ? 8.975 -1.811 -22.182 1.00 89.25 180 ASP A CA 1
ATOM 1424 C C . ASP A 1 180 ? 10.097 -1.025 -21.479 1.00 89.25 180 ASP A C 1
ATOM 1426 O O . ASP A 1 180 ? 11.210 -0.902 -21.993 1.00 89.25 180 ASP A O 1
ATOM 1430 N N . LEU A 1 181 ? 9.829 -0.469 -20.293 1.00 88.56 181 LEU A N 1
ATOM 1431 C CA . LEU A 1 181 ? 10.823 0.294 -19.537 1.00 88.56 181 LEU A CA 1
ATOM 1432 C C . LEU A 1 181 ? 11.944 -0.578 -18.985 1.00 88.56 181 LEU A C 1
ATOM 1434 O O . LEU A 1 181 ? 13.088 -0.128 -18.968 1.00 88.56 181 LEU A O 1
ATOM 1438 N N . ILE A 1 182 ? 11.616 -1.781 -18.514 1.00 88.75 182 ILE A N 1
ATOM 1439 C CA . ILE A 1 182 ? 12.589 -2.726 -17.963 1.00 88.75 182 ILE A CA 1
ATOM 1440 C C . ILE A 1 182 ? 13.472 -3.279 -19.085 1.00 88.75 182 ILE A C 1
ATOM 1442 O O . ILE A 1 182 ? 14.689 -3.298 -18.930 1.00 88.75 182 ILE A O 1
ATOM 1446 N N . GLU A 1 183 ? 12.889 -3.669 -20.221 1.00 87.88 183 GLU A N 1
ATOM 1447 C CA . GLU A 1 183 ? 13.634 -4.204 -21.371 1.00 87.88 183 GLU A CA 1
ATOM 1448 C C . GLU A 1 183 ? 14.611 -3.184 -21.967 1.00 87.88 183 GLU A C 1
ATOM 1450 O O . GLU A 1 183 ? 15.726 -3.533 -22.351 1.00 87.88 183 GLU A O 1
ATOM 1455 N N . ASN A 1 184 ? 14.217 -1.909 -22.013 1.00 85.75 184 ASN A N 1
ATOM 1456 C CA . ASN A 1 184 ? 15.040 -0.837 -22.574 1.00 85.75 184 ASN A CA 1
ATOM 1457 C C . ASN A 1 184 ? 15.988 -0.180 -21.553 1.00 85.75 184 ASN A C 1
ATOM 1459 O O . ASN A 1 184 ? 16.674 0.791 -21.890 1.00 85.75 184 ASN A O 1
ATOM 1463 N N . PHE A 1 185 ? 16.035 -0.658 -20.305 1.00 85.38 185 PHE A N 1
ATOM 1464 C CA . PHE A 1 185 ? 16.931 -0.108 -19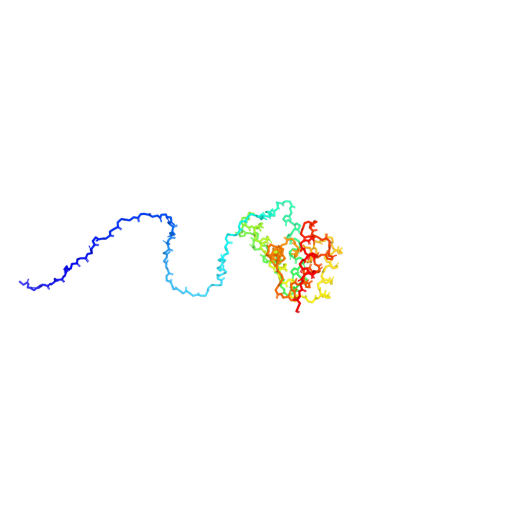.293 1.00 85.38 185 PHE A CA 1
ATOM 1465 C C . PHE A 1 185 ? 18.365 -0.599 -19.520 1.00 85.38 185 PHE A C 1
ATOM 1467 O O . PHE A 1 185 ? 18.714 -1.731 -19.200 1.00 85.38 185 PHE A O 1
ATOM 1474 N N . GLN A 1 186 ? 19.203 0.275 -20.077 1.00 67.81 186 GLN A N 1
A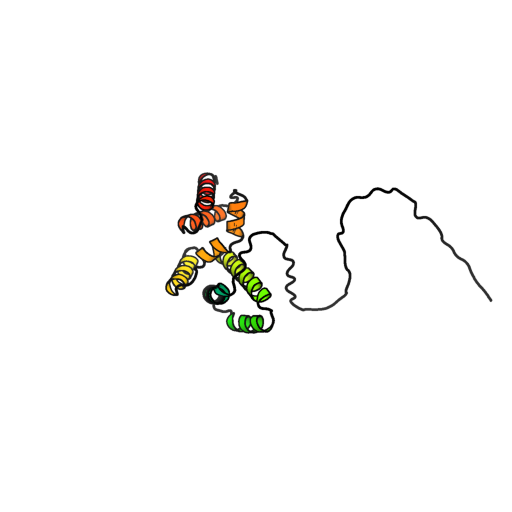TOM 1475 C CA . GLN A 1 186 ? 20.640 0.045 -20.220 1.00 67.81 186 GLN A CA 1
ATOM 1476 C C . GLN A 1 186 ? 21.367 0.659 -19.016 1.00 67.81 186 GLN A C 1
ATOM 1478 O O . GLN A 1 186 ? 21.281 1.872 -18.803 1.00 67.81 186 GLN A O 1
ATOM 1483 N N . THR A 1 187 ? 22.029 -0.186 -18.222 1.00 57.72 187 THR A N 1
ATOM 1484 C CA . THR A 1 187 ? 22.945 0.194 -17.127 1.00 57.72 187 THR A CA 1
ATOM 1485 C C . THR A 1 187 ? 24.285 0.684 -17.643 1.00 57.72 187 THR A C 1
ATOM 1487 O O . THR A 1 187 ? 24.835 -0.001 -18.536 1.00 57.72 187 THR A O 1
#

Organism: NCBI:txid260084

Sequence (187 aa):
MGWNRSGIRPTCLAASVTPLRRHCVTCCLGDQSPVNLSYHSRWNCWGRNKMAVTAAEFDYLLKVLLRLSELMNPQYDIAADIKSWQAQFTPSQQRQGLQEGLGDLAEQGFGFPADSRRQIDETMRSEGLMTLTELQVRHGRRVKRLLKKKRLFREDDAIALKGFLDSGLLNDADAQIAMDLIENFQT

Foldseek 3Di:
DYDDDDDDDDDDDDDDDDDDDDDPDDDDDDDDDDDDPPPPPPDDDDDDDPPQCDPVCLVQLVVQLQLLCCLVPVPDPVVVVVVVVVVPDDPSVSSVVSLVSLLVSLVVLLPDDPVSQVVQQVVCVVVVHQGSLNSNVVRHPLLVCCLVVLEDDDPSSLVNLVVNLVVVNDDPSSNVSSVVRNVPDDD

Radius of gyration: 26.12 Å; chains: 1; bounding box: 40×96×43 Å

pLDDT: mean 73.27, std 21.81, range [30.92, 95.75]

Secondary structure (DSSP, 8-state):
-----------------------------------------------S---PPPHHHHHHHHHHHHHHHHHH-TT--HHHHHHHHHHHS-HHHHHHHHHHHHHHHHHHGGGS-HHHHHHHHHHHHHTTPPPHHHHHHHH-HHHHHHHHHT---SHHHHHHHHHHHHTT-S-HHHHHHHHHHHHT---